Protein AF-0000000077145238 (afdb_homodimer)

Sequence (362 aa):
MMKIYETDRLYLREIDESYAETVLQYYDRNREFLKAWEEYRPDDFFTLDYQKKKLQKDRKEFEEGKIIRLWIFKKGDDTKIIGCISFNLIVRGIYQSCVLSYKLDKAELNKGYTTEALRKAIQVAFGEFQLHRIEAPIMPRNLASIQVVTKIGFQYEGVSRKMLMVNGVWEDHMRWVLLNEMMKIYETDRLYLREIDESYAETVLQYYDRNREFLKAWEEYRPDDFFTLDYQKKKLQKDRKEFEEGKIIRLWIFKKGDDTKIIGCISFNLIVRGIYQSCVLSYKLDKAELNKGYTTEALRKAIQVAFGEFQLHRIEAPIMPRNLASIQVVTKIGFQYEGVSRKMLMVNGVWEDHMRWVLLNE

Organism: Bacillus cereus (strain ATCC 14579 / DSM 31 / CCUG 7414 / JCM 2152 / NBRC 15305 / NCIMB 9373 / NCTC 2599 / NRRL B-3711) (NCBI:txid226900)

Structure (mmCIF, N/CA/C/O backbone):
data_AF-0000000077145238-model_v1
#
loop_
_entity.id
_entity.type
_entity.pdbx_description
1 polymer 'Ribosomal-protein-alanine acetyltransferase'
#
loop_
_atom_site.group_PDB
_atom_site.id
_atom_site.type_symbol
_atom_site.label_atom_id
_atom_site.label_alt_id
_atom_site.label_comp_id
_atom_site.label_asym_id
_atom_site.label_entity_id
_atom_site.label_seq_id
_atom_site.pdbx_PDB_ins_code
_atom_site.Cartn_x
_atom_site.Cartn_y
_atom_site.Cartn_z
_atom_site.occupancy
_atom_site.B_iso_or_equiv
_atom_site.auth_seq_id
_atom_site.auth_comp_id
_atom_site.auth_asym_id
_atom_site.auth_atom_id
_atom_site.pdbx_PDB_model_num
ATOM 1 N N . MET A 1 1 ? 12.984 7.336 22.062 1 69.69 1 MET A N 1
ATOM 2 C CA . MET A 1 1 ? 12.844 8.789 22.172 1 69.69 1 MET A CA 1
ATOM 3 C C . MET A 1 1 ? 12.172 9.352 20.922 1 69.69 1 MET A C 1
ATOM 5 O O . MET A 1 1 ? 12.32 8.805 19.828 1 69.69 1 MET A O 1
ATOM 9 N N . MET A 1 2 ? 11.234 10.43 21.109 1 85.44 2 MET A N 1
ATOM 10 C CA . MET A 1 2 ? 10.508 11.047 20 1 85.44 2 MET A CA 1
ATOM 11 C C . MET A 1 2 ? 11.453 11.875 19.125 1 85.44 2 MET A C 1
ATOM 13 O O . MET A 1 2 ? 12.312 12.586 19.641 1 85.44 2 MET A O 1
ATOM 17 N N . LYS A 1 3 ? 11.406 11.742 17.891 1 91.88 3 LYS A N 1
ATOM 18 C CA . LYS A 1 3 ? 12.297 12.398 16.938 1 91.88 3 LYS A CA 1
ATOM 19 C C . LYS A 1 3 ? 11.859 13.844 16.703 1 91.88 3 LYS A C 1
ATOM 21 O O . LYS A 1 3 ? 10.664 14.141 16.641 1 91.88 3 LYS A O 1
ATOM 26 N N . ILE A 1 4 ? 12.852 14.75 16.641 1 95.88 4 ILE A N 1
ATOM 27 C CA . ILE A 1 4 ? 12.633 16.156 16.281 1 95.88 4 ILE A CA 1
ATOM 28 C C . ILE A 1 4 ? 13.602 16.562 15.18 1 95.88 4 ILE A C 1
ATOM 30 O O . ILE A 1 4 ? 14.812 16.328 15.289 1 95.88 4 ILE A O 1
ATOM 34 N N . TYR A 1 5 ? 13.055 17.078 14.172 1 97.88 5 TYR A N 1
ATOM 35 C CA . TYR A 1 5 ? 13.852 17.609 13.07 1 97.88 5 TYR A CA 1
ATOM 36 C C . TYR A 1 5 ? 13.68 19.125 12.961 1 97.88 5 TYR A C 1
ATOM 38 O O . TYR A 1 5 ? 12.617 19.656 13.305 1 97.88 5 TYR A O 1
ATOM 46 N N . GLU A 1 6 ? 14.75 19.734 12.453 1 97.44 6 GLU A N 1
ATOM 47 C CA . GLU A 1 6 ? 14.734 21.203 12.43 1 97.44 6 GLU A CA 1
ATOM 48 C C . GLU A 1 6 ? 14.992 21.719 11.016 1 97.44 6 GLU A C 1
ATOM 50 O O . GLU A 1 6 ? 15.828 21.188 10.289 1 97.44 6 GLU A O 1
ATOM 55 N N . THR A 1 7 ? 14.234 22.734 10.68 1 98.19 7 THR A N 1
ATOM 56 C CA . THR A 1 7 ? 14.5 23.516 9.484 1 98.19 7 THR A CA 1
ATOM 57 C C . THR A 1 7 ? 14.773 24.984 9.859 1 98.19 7 THR A C 1
ATOM 59 O O . THR A 1 7 ? 15.094 25.281 11.008 1 98.19 7 THR A O 1
ATOM 62 N N . ASP A 1 8 ? 14.789 25.891 8.828 1 98.19 8 ASP A N 1
ATOM 63 C CA . ASP A 1 8 ? 15.086 27.297 9.102 1 98.19 8 ASP A CA 1
ATOM 64 C C . ASP A 1 8 ? 14.039 27.906 10.023 1 98.19 8 ASP A C 1
ATOM 66 O O . ASP A 1 8 ? 14.391 28.609 10.977 1 98.19 8 ASP A O 1
ATOM 70 N N . ARG A 1 9 ? 12.711 27.641 9.797 1 98.38 9 ARG A N 1
ATOM 71 C CA . ARG A 1 9 ? 11.656 28.328 10.523 1 98.38 9 ARG A CA 1
ATOM 72 C C . ARG A 1 9 ? 10.82 27.344 11.344 1 98.38 9 ARG A C 1
ATOM 74 O O . ARG A 1 9 ? 10.008 27.75 12.18 1 98.38 9 ARG A O 1
ATOM 81 N N . LEU A 1 10 ? 11.102 25.953 11.133 1 98.69 10 LEU A N 1
ATOM 82 C CA . LEU A 1 10 ? 10.125 25 11.641 1 98.69 10 LEU A CA 1
ATOM 83 C C . LEU A 1 10 ? 10.805 23.906 12.469 1 98.69 10 LEU A C 1
ATOM 85 O O . LEU A 1 10 ? 12 23.641 12.289 1 98.69 10 LEU A O 1
ATOM 89 N N . TYR A 1 11 ? 10.023 23.344 13.352 1 98.38 11 TYR A N 1
ATOM 90 C CA . TYR A 1 11 ? 10.297 22.031 13.945 1 98.38 11 TYR A CA 1
ATOM 91 C C . TYR A 1 11 ? 9.32 20.984 13.43 1 98.38 11 TYR A C 1
ATOM 93 O O . TYR A 1 11 ? 8.117 21.25 13.328 1 98.38 11 TYR A O 1
ATOM 101 N N . LEU A 1 12 ? 9.805 19.844 13.016 1 98.5 12 LEU A N 1
ATOM 102 C CA . LEU A 1 12 ? 9.016 18.672 12.703 1 98.5 12 LEU A CA 1
ATOM 103 C C . LEU A 1 12 ? 9.164 17.609 13.789 1 98.5 12 LEU A C 1
ATOM 105 O O . LEU A 1 12 ? 10.266 17.094 14.008 1 98.5 12 LEU A O 1
ATOM 109 N N . ARG A 1 13 ? 8.016 17.219 14.406 1 97.25 13 ARG A N 1
ATOM 110 C CA . ARG A 1 13 ? 8.133 16.406 15.617 1 97.25 13 ARG A CA 1
ATOM 111 C C . ARG A 1 13 ? 7.254 15.172 15.539 1 97.25 13 ARG A C 1
ATOM 113 O O . ARG A 1 13 ? 6.102 15.25 15.109 1 97.25 13 ARG A O 1
ATOM 120 N N . GLU A 1 14 ? 7.918 14.133 15.953 1 96.56 14 GLU A N 1
ATOM 121 C CA . GLU A 1 14 ? 7.059 13.078 16.484 1 96.56 14 GLU A CA 1
ATOM 122 C C . GLU A 1 14 ? 6.477 13.469 17.844 1 96.56 14 GLU A C 1
ATOM 124 O O . GLU A 1 14 ? 7.168 14.062 18.672 1 96.56 14 GLU A O 1
ATOM 129 N N . ILE A 1 15 ? 5.258 13.156 18.031 1 96.44 15 ILE A N 1
ATOM 130 C CA . ILE A 1 15 ? 4.652 13.516 19.297 1 96.44 15 ILE A CA 1
ATOM 131 C C . ILE A 1 15 ? 3.934 12.305 19.891 1 96.44 15 ILE A C 1
ATOM 133 O O . ILE A 1 15 ? 3.717 11.305 19.203 1 96.44 15 ILE A O 1
ATOM 137 N N . ASP A 1 16 ? 3.654 12.414 21.172 1 96.06 16 ASP A N 1
ATOM 138 C CA . ASP A 1 16 ? 2.947 11.336 21.859 1 96.06 16 ASP A CA 1
ATOM 139 C C . ASP A 1 16 ? 1.575 11.805 22.344 1 96.06 16 ASP A C 1
ATOM 141 O O . ASP A 1 16 ? 1.105 12.875 21.953 1 96.06 16 ASP A O 1
ATOM 145 N N . GLU A 1 17 ? 0.952 10.953 23.109 1 96.94 17 GLU A N 1
ATOM 146 C CA . GLU A 1 17 ? -0.437 11.18 23.5 1 96.94 17 GLU A CA 1
ATOM 147 C C . GLU A 1 17 ? -0.569 12.43 24.375 1 96.94 17 GLU A C 1
ATOM 149 O O . GLU A 1 17 ? -1.67 12.953 24.547 1 96.94 17 GLU A O 1
ATOM 154 N N . SER A 1 18 ? 0.485 12.953 24.984 1 96.44 18 SER A N 1
ATOM 155 C CA . SER A 1 18 ? 0.429 14.18 25.781 1 96.44 18 SER A CA 1
ATOM 156 C C . SER A 1 18 ? 0.085 15.383 24.922 1 96.44 18 SER A C 1
ATOM 158 O O . SER A 1 18 ? -0.321 16.422 25.422 1 96.44 18 SER A O 1
ATOM 160 N N . TYR A 1 19 ? 0.163 15.281 23.625 1 97.25 19 TYR A N 1
ATOM 161 C CA . TYR A 1 19 ? -0.144 16.359 22.703 1 97.25 19 TYR A CA 1
ATOM 162 C C . TYR A 1 19 ? -1.568 16.25 22.172 1 97.25 19 TYR A C 1
ATOM 164 O O . TYR A 1 19 ? -1.968 16.984 21.266 1 97.25 19 TYR A O 1
ATOM 172 N N . ALA A 1 20 ? -2.342 15.344 22.688 1 98.06 20 ALA A N 1
ATOM 173 C CA . ALA A 1 20 ? -3.668 15.055 22.156 1 98.06 20 ALA A CA 1
ATOM 174 C C . ALA A 1 20 ? -4.523 16.312 22.078 1 98.06 20 ALA A C 1
ATOM 176 O O . ALA A 1 20 ? -5.234 16.531 21.094 1 98.06 20 ALA A O 1
ATOM 177 N N . GLU A 1 21 ? -4.438 17.109 23.078 1 98 21 GLU A N 1
ATOM 178 C CA . GLU A 1 21 ? -5.219 18.328 23.078 1 98 21 GLU A CA 1
ATOM 179 C C . GLU A 1 21 ? -4.762 19.281 21.969 1 98 21 GLU A C 1
ATOM 181 O O . GLU A 1 21 ? -5.59 19.906 21.312 1 98 21 GLU A O 1
ATOM 186 N N . THR A 1 22 ? -3.502 19.422 21.828 1 98.12 22 THR A N 1
ATOM 187 C CA . THR A 1 22 ? -2.943 20.297 20.797 1 98.12 22 THR A CA 1
ATOM 188 C C . THR A 1 22 ? -3.357 19.812 19.406 1 98.12 22 THR A C 1
ATOM 190 O O . THR A 1 22 ? -3.703 20.625 18.547 1 98.12 22 THR A O 1
ATOM 193 N N . VAL A 1 23 ? -3.348 18.516 19.188 1 98.31 23 VAL A N 1
ATOM 194 C CA . VAL A 1 23 ? -3.768 17.922 17.922 1 98.31 23 VAL A CA 1
ATOM 195 C C . VAL A 1 23 ? -5.254 18.188 17.703 1 98.31 23 VAL A C 1
ATOM 197 O O . VAL A 1 23 ? -5.664 18.578 16.609 1 98.31 23 VAL A O 1
ATOM 200 N N . LEU A 1 24 ? -6.004 17.984 18.75 1 98.06 24 LEU A N 1
ATOM 201 C CA . LEU A 1 24 ? -7.438 18.219 18.672 1 98.06 24 LEU A CA 1
ATOM 202 C C . LEU A 1 24 ? -7.723 19.672 18.266 1 98.06 24 LEU A C 1
ATOM 204 O O . LEU A 1 24 ? -8.578 19.922 17.422 1 98.06 24 LEU A O 1
ATOM 208 N N . GLN A 1 25 ? -7.047 20.562 18.859 1 98 25 GLN A N 1
ATOM 209 C CA . GLN A 1 25 ? -7.215 21.984 18.547 1 98 25 GLN A CA 1
ATOM 210 C C . GLN A 1 25 ? -6.906 22.266 17.078 1 98 25 GLN A C 1
ATOM 212 O O . GLN A 1 25 ? -7.609 23.047 16.438 1 98 25 GLN A O 1
ATOM 217 N N . TYR A 1 26 ? -5.895 21.672 16.609 1 98.25 26 TYR A N 1
ATOM 218 C CA . TYR A 1 26 ? -5.531 21.828 15.211 1 98.25 26 TYR A CA 1
ATOM 219 C C . TYR A 1 26 ? -6.672 21.391 14.297 1 98.25 26 TYR A C 1
ATOM 221 O O . TYR A 1 26 ? -7.055 22.109 13.383 1 98.25 26 TYR A O 1
ATOM 229 N N . TYR A 1 27 ? -7.18 20.188 14.57 1 97.38 27 TYR A N 1
ATOM 230 C CA . TYR A 1 27 ? -8.234 19.641 13.719 1 97.38 27 TYR A CA 1
ATOM 231 C C . TYR A 1 27 ? -9.523 20.453 13.867 1 97.38 27 TYR A C 1
ATOM 233 O O . TYR A 1 27 ? -10.234 20.672 12.891 1 97.38 27 TYR A O 1
ATOM 241 N N . ASP A 1 28 ? -9.766 20.875 15.055 1 96.19 28 ASP A N 1
ATOM 242 C CA . ASP A 1 28 ? -10.984 21.641 15.305 1 96.19 28 ASP A CA 1
ATOM 243 C C . ASP A 1 28 ? -10.969 22.953 14.516 1 96.19 28 ASP A C 1
ATOM 245 O O . ASP A 1 28 ? -11.945 23.281 13.836 1 96.19 28 ASP A O 1
ATOM 249 N N . ARG A 1 29 ? -9.945 23.672 14.578 1 95.94 29 ARG A N 1
ATOM 250 C CA . ARG A 1 29 ? -9.898 24.984 13.938 1 95.94 29 ARG A CA 1
ATOM 251 C C . ARG A 1 29 ? -9.828 24.844 12.422 1 95.94 29 ARG A C 1
ATOM 253 O O . ARG A 1 29 ? -10.133 25.797 11.695 1 95.94 29 ARG A O 1
ATOM 260 N N . ASN A 1 30 ? -9.422 23.656 11.922 1 96.75 30 ASN A N 1
ATOM 261 C CA . ASN A 1 30 ? -9.289 23.453 10.484 1 96.75 30 ASN A CA 1
ATOM 262 C C . ASN A 1 30 ? -10.359 22.484 9.961 1 96.75 30 ASN A C 1
ATOM 264 O O . ASN A 1 30 ? -10.266 22.016 8.828 1 96.75 30 ASN A O 1
ATOM 268 N N . ARG A 1 31 ? -11.281 22.141 10.734 1 93.94 31 ARG A N 1
ATOM 269 C CA . ARG A 1 31 ? -12.273 21.109 10.469 1 93.94 31 ARG A CA 1
ATOM 270 C C . ARG A 1 31 ? -12.922 21.297 9.094 1 93.94 31 ARG A C 1
ATOM 272 O O . ARG A 1 31 ? -12.891 20.406 8.258 1 93.94 31 ARG A O 1
ATOM 279 N N . GLU A 1 32 ? -13.453 22.484 8.789 1 92.69 32 GLU A N 1
ATOM 280 C CA . GLU A 1 32 ? -14.125 22.766 7.523 1 92.69 32 GLU A CA 1
ATOM 281 C C . GLU A 1 32 ? -13.125 22.828 6.371 1 92.69 32 GLU A C 1
ATOM 283 O O . GLU A 1 32 ? -13.398 22.312 5.281 1 92.69 32 GLU A O 1
ATOM 288 N N . PHE A 1 33 ? -12.07 23.375 6.648 1 93.31 33 PHE A N 1
ATOM 289 C CA . PHE A 1 33 ? -11.047 23.562 5.629 1 93.31 33 PHE A CA 1
ATOM 290 C C . PHE A 1 33 ? -10.531 22.219 5.125 1 93.31 33 PHE A C 1
ATOM 292 O O . PHE A 1 33 ? -10.398 22.016 3.916 1 93.31 33 PHE A O 1
ATOM 299 N N . LEU A 1 34 ? -10.258 21.23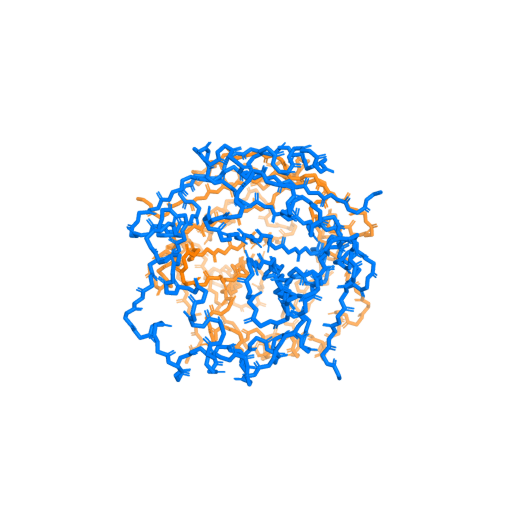4 6.02 1 93.06 34 LEU A N 1
ATOM 300 C CA . LEU A 1 34 ? -9.656 19.938 5.676 1 93.06 34 LEU A CA 1
ATOM 301 C C . LEU A 1 34 ? -10.703 19 5.098 1 93.06 34 LEU A C 1
ATOM 303 O O . LEU A 1 34 ? -10.352 18.016 4.434 1 93.06 34 LEU A O 1
ATOM 307 N N . LYS A 1 35 ? -11.93 19.297 5.301 1 88.25 35 LYS A N 1
ATOM 308 C CA . LYS A 1 35 ? -13.031 18.453 4.875 1 88.25 35 LYS A CA 1
ATOM 309 C C . LYS A 1 35 ? -13.023 18.25 3.361 1 88.25 35 LYS A C 1
ATOM 311 O O . LYS A 1 35 ? -13.406 17.188 2.869 1 88.25 35 LYS A O 1
ATOM 316 N N . ALA A 1 36 ? -12.57 19.156 2.611 1 85.94 36 ALA A N 1
ATOM 317 C CA . ALA A 1 36 ? -12.602 19.141 1.152 1 85.94 36 ALA A CA 1
ATOM 318 C C . ALA A 1 36 ? -11.594 18.141 0.595 1 85.94 36 ALA A C 1
ATOM 320 O O . ALA A 1 36 ? -11.711 17.703 -0.556 1 85.94 36 ALA A O 1
ATOM 321 N N . TRP A 1 37 ? -10.672 17.688 1.401 1 86.25 37 TRP A N 1
ATOM 322 C CA . TRP A 1 37 ? -9.531 16.969 0.844 1 86.25 37 TRP A CA 1
ATOM 323 C C . TRP A 1 37 ? -9.344 15.625 1.529 1 86.25 37 TRP A C 1
ATOM 325 O O . TRP A 1 37 ? -8.617 14.758 1.026 1 86.25 37 TRP A O 1
ATOM 335 N N . GLU A 1 38 ? -9.984 15.477 2.621 1 85.94 38 GLU A N 1
ATOM 336 C CA . GLU A 1 38 ? -9.688 14.312 3.453 1 85.94 38 GLU A CA 1
ATOM 337 C C . GLU A 1 38 ? -10.898 13.398 3.574 1 85.94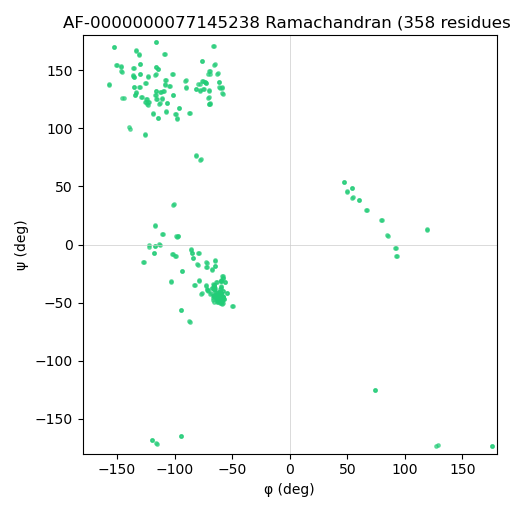 38 GLU A C 1
ATOM 339 O O . GLU A 1 38 ? -11.969 13.703 3.047 1 85.94 38 GLU A O 1
ATOM 344 N N . GLU A 1 39 ? -10.617 12.273 4.219 1 84.31 39 GLU A N 1
ATOM 345 C CA . GLU A 1 39 ? -11.688 11.32 4.512 1 84.31 39 GLU A CA 1
ATOM 346 C C . GLU A 1 39 ? -12.711 11.914 5.48 1 84.31 39 GLU A C 1
ATOM 348 O O . GLU A 1 39 ? -12.383 12.805 6.266 1 84.31 39 GLU A O 1
ATOM 353 N N . TYR A 1 40 ? -13.844 11.375 5.375 1 83.25 40 TYR A N 1
ATOM 354 C CA . TYR A 1 40 ? -14.875 11.758 6.336 1 83.25 40 TYR A CA 1
ATOM 355 C C . TYR A 1 40 ? -14.422 11.469 7.762 1 83.25 40 TYR A C 1
ATOM 357 O O . TYR A 1 40 ? -13.898 10.383 8.047 1 83.25 40 TYR A O 1
ATOM 365 N N . ARG A 1 41 ? -14.57 12.484 8.586 1 87.44 41 ARG A N 1
ATOM 366 C CA . ARG A 1 41 ? -14.242 12.328 10 1 87.44 41 ARG A CA 1
ATOM 367 C C . ARG A 1 41 ? -15.508 12.289 10.852 1 87.44 41 ARG A C 1
ATOM 369 O O . ARG A 1 41 ? -16.219 13.289 10.961 1 87.44 41 ARG A O 1
ATOM 376 N N . PRO A 1 42 ? -15.68 11.18 11.414 1 88.81 42 PRO A N 1
ATOM 377 C CA . PRO A 1 42 ? -16.828 11.125 12.312 1 88.81 42 PRO A CA 1
ATOM 378 C C . PRO A 1 42 ? -16.672 12.008 13.539 1 88.81 42 PRO A C 1
ATOM 380 O O . PRO A 1 42 ? -15.57 12.5 13.812 1 88.81 42 PRO A O 1
ATOM 383 N N . ASP A 1 43 ? -17.719 12.18 14.328 1 89.94 43 ASP A N 1
ATOM 384 C CA . ASP A 1 43 ? -17.719 13.078 15.477 1 89.94 43 ASP A CA 1
ATOM 385 C C . ASP A 1 43 ? -16.719 12.625 16.531 1 89.94 43 ASP A C 1
ATOM 387 O O . ASP A 1 43 ? -16.109 13.445 17.203 1 89.94 43 ASP A O 1
ATOM 391 N N . ASP A 1 44 ? -16.578 11.406 16.578 1 93.44 44 ASP A N 1
ATOM 392 C CA . ASP A 1 44 ? -15.672 10.883 17.594 1 93.44 44 ASP A CA 1
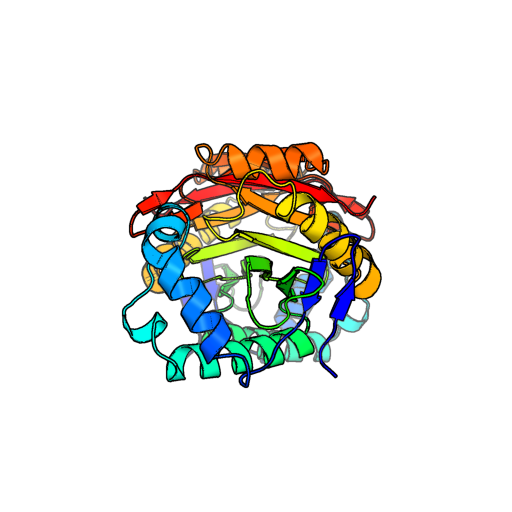ATOM 393 C C . ASP A 1 44 ? -14.227 11.273 17.297 1 93.44 44 ASP A C 1
ATOM 395 O O . ASP A 1 44 ? -13.375 11.258 18.203 1 93.44 44 ASP A O 1
ATOM 399 N N . PHE A 1 45 ? -13.953 11.586 16.109 1 94.38 45 PHE A N 1
ATOM 400 C CA . PHE A 1 45 ? -12.625 12.039 15.719 1 94.38 45 PHE A CA 1
ATOM 401 C C . PHE A 1 45 ? -12.234 13.289 16.5 1 94.38 45 PHE A C 1
ATOM 403 O O . PHE A 1 45 ? -11.062 13.477 16.828 1 94.38 45 PHE A O 1
ATOM 410 N N . PHE A 1 46 ? -13.273 14.023 16.891 1 96.25 46 PHE A N 1
ATOM 411 C CA . PHE A 1 46 ? -13.023 15.328 17.5 1 96.25 46 PHE A CA 1
ATOM 412 C C . PHE A 1 46 ? -13.141 15.25 19.016 1 96.25 46 PHE A C 1
ATOM 414 O O . PHE A 1 46 ? -13.656 16.172 19.641 1 96.25 46 PHE A O 1
ATOM 421 N N . THR A 1 47 ? -12.742 14.156 19.516 1 97.5 47 THR A N 1
ATOM 422 C CA . THR A 1 47 ? -12.664 13.984 20.969 1 97.5 47 THR A CA 1
ATOM 423 C C . THR A 1 47 ? -11.227 13.758 21.406 1 97.5 47 THR A C 1
ATOM 425 O O . THR A 1 47 ? -10.406 13.266 20.641 1 97.5 47 THR A O 1
ATOM 428 N N . LEU A 1 48 ? -11 14.141 22.609 1 97.5 48 LEU A N 1
ATOM 429 C CA . LEU A 1 48 ? -9.672 13.961 23.188 1 97.5 48 LEU A CA 1
ATOM 430 C C . LEU A 1 48 ? -9.305 12.484 23.234 1 97.5 48 LEU A C 1
ATOM 432 O O . LEU A 1 48 ? -8.172 12.109 22.938 1 97.5 48 LEU A O 1
ATOM 436 N N . ASP A 1 49 ? -10.172 11.695 23.609 1 97.56 49 ASP A N 1
ATOM 437 C CA . ASP A 1 49 ? -9.938 10.258 23.75 1 97.56 49 ASP A CA 1
ATOM 438 C C . ASP A 1 49 ? -9.539 9.641 22.406 1 97.56 49 ASP A C 1
ATOM 440 O O . ASP A 1 49 ? -8.594 8.852 22.344 1 97.56 49 ASP A O 1
ATOM 444 N N . TYR A 1 50 ? -10.188 10.031 21.391 1 97.56 50 TYR A N 1
ATOM 445 C CA . TYR A 1 50 ? -9.859 9.523 20.062 1 97.56 50 TYR A CA 1
ATOM 446 C C . TYR A 1 50 ? -8.445 9.914 19.656 1 97.56 50 TYR A C 1
ATOM 448 O O . TYR A 1 50 ? -7.664 9.07 19.203 1 97.56 50 TYR A O 1
ATOM 456 N N . GLN A 1 51 ? -8.148 11.141 19.844 1 98 51 GLN A N 1
ATOM 457 C CA . GLN A 1 51 ? -6.836 11.625 19.422 1 98 51 GLN A CA 1
ATOM 458 C C . GLN A 1 51 ? -5.727 10.969 20.25 1 98 51 GLN A C 1
ATOM 460 O O . GLN A 1 51 ? -4.648 10.688 19.719 1 98 51 GLN A O 1
ATOM 465 N N . LYS A 1 52 ? -5.973 10.75 21.516 1 98.12 52 LYS A N 1
ATOM 466 C CA . LYS A 1 52 ? -5.008 10.039 22.359 1 98.12 52 LYS A CA 1
ATOM 467 C C . LYS A 1 52 ? -4.727 8.641 21.812 1 98.12 52 LYS A C 1
ATOM 469 O O . LYS A 1 52 ? -3.57 8.25 21.656 1 98.12 52 LYS A O 1
ATOM 474 N N . LYS A 1 53 ? -5.762 7.977 21.531 1 97.75 53 LYS A N 1
ATOM 475 C CA . LYS A 1 53 ? -5.633 6.621 21 1 97.75 53 LYS A CA 1
ATOM 476 C C . LYS A 1 53 ? -4.914 6.629 19.656 1 97.75 53 LYS A C 1
ATOM 478 O O . LYS A 1 53 ? -4.082 5.758 19.391 1 97.75 53 LYS A O 1
ATOM 483 N N . LYS A 1 54 ? -5.27 7.566 18.859 1 97.19 54 LYS A N 1
ATOM 484 C CA . LYS A 1 54 ? -4.645 7.688 17.547 1 97.19 54 LYS A CA 1
ATOM 485 C C . LYS A 1 54 ? -3.143 7.934 17.672 1 97.19 54 LYS A C 1
ATOM 487 O O . LYS A 1 54 ? -2.344 7.316 16.969 1 97.19 54 LYS A O 1
ATOM 492 N N . LEU A 1 55 ? -2.773 8.797 18.547 1 97.75 55 LEU A N 1
ATOM 493 C CA . LEU A 1 55 ? -1.363 9.117 18.75 1 97.75 55 LEU A CA 1
ATOM 494 C C . LEU A 1 55 ? -0.604 7.914 19.297 1 97.75 55 LEU A C 1
ATOM 496 O O . LEU A 1 55 ? 0.554 7.691 18.938 1 97.75 55 LEU A O 1
ATOM 500 N N . GLN A 1 56 ? -1.22 7.148 20.109 1 97.5 56 GLN A N 1
ATOM 501 C CA . GLN A 1 56 ? -0.613 5.922 20.609 1 97.5 56 GLN A CA 1
ATOM 502 C C . GLN A 1 56 ? -0.393 4.914 19.484 1 97.5 56 GLN A C 1
ATOM 504 O O . GLN A 1 56 ? 0.669 4.297 19.406 1 97.5 56 GLN A O 1
ATOM 509 N N . LYS A 1 57 ? -1.384 4.82 18.703 1 97.06 57 LYS A N 1
ATOM 510 C CA . LYS A 1 57 ? -1.281 3.924 17.562 1 97.06 57 LYS A CA 1
ATOM 511 C C . LYS A 1 57 ? -0.179 4.375 16.609 1 97.06 57 LYS A C 1
ATOM 513 O O . LYS A 1 57 ? 0.614 3.559 16.141 1 97.06 57 LYS A O 1
ATOM 518 N N . ASP A 1 58 ? -0.178 5.617 16.344 1 95.56 58 ASP A N 1
ATOM 519 C CA . ASP A 1 58 ? 0.828 6.184 15.453 1 95.56 58 ASP A CA 1
ATOM 520 C C . ASP A 1 58 ? 2.238 5.906 15.969 1 95.56 58 ASP A C 1
ATOM 522 O O . ASP A 1 58 ? 3.137 5.578 15.188 1 95.56 58 ASP A O 1
ATOM 526 N N . ARG A 1 59 ? 2.404 6.105 17.188 1 94.88 59 ARG A N 1
ATOM 527 C CA . ARG A 1 59 ? 3.709 5.859 17.797 1 94.88 59 ARG A CA 1
ATOM 528 C C . ARG A 1 59 ? 4.133 4.406 17.609 1 94.88 59 ARG A C 1
ATOM 530 O O . ARG A 1 59 ? 5.281 4.125 17.266 1 94.88 59 ARG A O 1
ATOM 537 N N . LYS A 1 60 ? 3.246 3.51 17.875 1 95.56 60 LYS A N 1
ATOM 538 C CA . LYS A 1 60 ? 3.525 2.088 17.688 1 95.56 60 LYS A CA 1
ATOM 539 C C . LYS A 1 60 ? 3.898 1.782 16.234 1 95.56 60 LYS A C 1
ATOM 541 O O . LYS A 1 60 ? 4.875 1.077 15.977 1 95.56 60 LYS A O 1
ATOM 546 N N . GLU A 1 61 ? 3.121 2.297 15.344 1 95.75 61 GLU A N 1
ATOM 547 C CA . GLU A 1 61 ? 3.363 2.059 13.922 1 95.75 61 GLU A CA 1
ATOM 548 C C . GLU A 1 61 ? 4.676 2.693 13.469 1 95.75 61 GLU A C 1
ATOM 550 O O . GLU A 1 61 ? 5.359 2.162 12.594 1 95.75 61 GLU A O 1
ATOM 555 N N . PHE A 1 62 ? 4.965 3.785 14.039 1 94.31 62 PHE A N 1
ATOM 556 C CA . PHE A 1 62 ? 6.242 4.426 13.758 1 94.31 62 PHE A CA 1
ATOM 557 C C . PHE A 1 62 ? 7.402 3.527 14.18 1 94.31 62 PHE A C 1
ATOM 559 O O . PHE A 1 62 ? 8.344 3.314 13.414 1 94.31 62 PHE A O 1
ATOM 566 N N . GLU A 1 63 ? 7.34 3.014 15.336 1 92.62 63 GLU A N 1
ATOM 567 C CA . GLU A 1 63 ? 8.367 2.121 15.859 1 92.62 63 GLU A CA 1
ATOM 568 C C . GLU A 1 63 ? 8.516 0.879 14.984 1 92.62 63 GLU A C 1
ATOM 570 O O . GLU A 1 63 ? 9.625 0.347 14.828 1 92.62 63 GLU A O 1
ATOM 575 N N . GLU A 1 64 ? 7.434 0.54 14.43 1 94.25 64 GLU A N 1
ATOM 576 C CA . GLU A 1 64 ? 7.434 -0.637 13.562 1 94.25 64 GLU A CA 1
ATOM 577 C C . GLU A 1 64 ? 7.871 -0.28 12.148 1 94.25 64 GLU A C 1
ATOM 579 O O . GLU A 1 64 ? 7.992 -1.158 11.289 1 94.25 64 GLU A O 1
ATOM 584 N N . GLY A 1 65 ? 8.031 0.986 11.859 1 93.81 65 GLY A N 1
ATOM 585 C CA . GLY A 1 65 ? 8.492 1.43 10.555 1 93.81 65 GLY A CA 1
ATOM 586 C C . GLY A 1 65 ? 7.395 1.452 9.508 1 93.81 65 GLY A C 1
ATOM 587 O O . GLY A 1 65 ? 7.672 1.446 8.305 1 93.81 65 GLY A O 1
ATOM 588 N N . LYS A 1 66 ? 6.137 1.501 9.938 1 95.94 66 LYS A N 1
ATOM 589 C CA . LYS A 1 66 ? 4.996 1.41 9.031 1 95.94 66 LYS A CA 1
ATOM 590 C C . LYS A 1 66 ? 4.52 2.795 8.602 1 95.94 66 LYS A C 1
ATOM 592 O O . LYS A 1 66 ? 3.84 2.939 7.586 1 95.94 66 LYS A O 1
ATOM 597 N N . ILE A 1 67 ? 4.844 3.801 9.438 1 97.56 67 ILE A N 1
ATOM 598 C CA . ILE A 1 67 ? 4.453 5.176 9.148 1 97.56 67 ILE A CA 1
ATOM 599 C C . ILE A 1 67 ? 5.527 6.137 9.656 1 97.56 67 ILE A C 1
ATOM 601 O O . ILE A 1 67 ? 6.277 5.809 10.578 1 97.56 67 ILE A O 1
ATOM 605 N N . ILE A 1 68 ? 5.676 7.223 9 1 97.56 68 ILE A N 1
ATOM 606 C CA . ILE A 1 68 ? 6.379 8.398 9.492 1 97.56 68 ILE A CA 1
ATOM 607 C C . ILE A 1 68 ? 5.418 9.586 9.562 1 97.56 68 ILE A C 1
ATOM 609 O O . ILE A 1 68 ? 4.941 10.07 8.531 1 97.56 68 ILE A O 1
ATOM 613 N N . ARG A 1 69 ? 5.137 10.008 10.727 1 98.06 69 ARG A N 1
ATOM 614 C CA . ARG A 1 69 ? 4.27 11.172 10.891 1 98.06 69 ARG A CA 1
ATOM 615 C C . ARG A 1 69 ? 4.969 12.273 11.68 1 98.06 69 ARG A C 1
ATOM 617 O O . ARG A 1 69 ? 5.387 12.055 12.82 1 98.06 69 ARG A O 1
ATOM 624 N N . LEU A 1 70 ? 5.086 13.422 11.125 1 98.12 70 LEU A N 1
ATOM 625 C CA . LEU A 1 70 ? 5.77 14.578 11.711 1 98.12 70 LEU A CA 1
ATOM 626 C C . LEU A 1 70 ? 4.84 15.781 11.789 1 98.12 70 LEU A C 1
ATOM 628 O O . LEU A 1 70 ? 4.336 16.25 10.766 1 98.12 70 LEU A O 1
ATOM 632 N N . TRP A 1 71 ? 4.652 16.25 12.953 1 98.69 71 TRP A N 1
ATOM 633 C CA . TRP A 1 71 ? 3.828 17.422 13.18 1 98.69 71 TRP A CA 1
ATOM 634 C C . TRP A 1 71 ? 4.672 18.703 13.133 1 98.69 71 TRP A C 1
ATOM 636 O O . TRP A 1 71 ? 5.797 18.719 13.641 1 98.69 71 TRP A O 1
ATOM 646 N N . ILE A 1 72 ? 4.129 19.719 12.562 1 98.81 72 ILE A N 1
ATOM 647 C CA . ILE A 1 72 ? 4.895 20.922 12.25 1 98.81 72 ILE A CA 1
ATOM 648 C C . ILE A 1 72 ? 4.621 22 13.289 1 98.81 72 ILE A C 1
ATOM 650 O O . ILE A 1 72 ? 3.463 22.344 13.547 1 98.81 72 ILE A O 1
ATOM 654 N N . PHE A 1 73 ? 5.641 22.531 13.82 1 98.62 73 PHE A N 1
ATOM 655 C CA . PHE A 1 73 ? 5.613 23.672 14.719 1 98.62 73 PHE A CA 1
ATOM 656 C C . PHE A 1 73 ? 6.484 24.797 14.188 1 98.62 73 PHE A C 1
ATOM 658 O O . PHE A 1 73 ? 7.531 24.562 13.586 1 98.62 73 PHE A O 1
ATOM 665 N N . LYS A 1 74 ? 6.027 26.016 14.43 1 98.19 74 LYS A N 1
ATOM 666 C CA . LYS A 1 74 ? 6.914 27.141 14.164 1 98.19 74 LYS A CA 1
ATOM 667 C C . LYS A 1 74 ? 7.973 27.281 15.258 1 98.19 74 LYS A C 1
ATOM 669 O O . LYS A 1 74 ? 7.68 27.078 16.438 1 98.19 74 LYS A O 1
ATOM 674 N N . LYS A 1 75 ? 9.141 27.609 14.781 1 97.19 75 LYS A N 1
ATOM 675 C CA . LYS A 1 75 ? 10.148 27.938 15.781 1 97.19 75 LYS A CA 1
ATOM 676 C C . LYS A 1 75 ? 9.703 29.094 16.656 1 97.19 75 LYS A C 1
ATOM 678 O O . LYS A 1 75 ? 9.164 30.078 16.156 1 97.19 75 LYS A O 1
ATOM 683 N N . GLY A 1 76 ? 9.883 28.953 17.938 1 93.69 76 GLY A N 1
ATOM 684 C CA . GLY A 1 76 ? 9.477 29.984 18.891 1 93.69 76 GLY A CA 1
ATOM 685 C C . GLY A 1 76 ? 8.086 29.766 19.453 1 93.69 76 GLY A C 1
ATOM 686 O O . GLY A 1 76 ? 7.668 30.469 20.375 1 93.69 76 GLY A O 1
ATOM 687 N N . ASP A 1 77 ? 7.289 28.766 18.859 1 93.81 77 ASP A N 1
ATOM 688 C CA . ASP A 1 77 ? 5.969 28.406 19.375 1 93.81 77 ASP A CA 1
ATOM 689 C C . ASP A 1 77 ? 5.762 26.906 19.328 1 93.81 77 ASP A C 1
ATOM 691 O O . ASP A 1 77 ? 5.316 26.359 18.328 1 93.81 77 ASP A O 1
ATOM 695 N N . ASP A 1 78 ? 5.922 26.297 20.438 1 88.44 78 ASP A N 1
ATOM 696 C CA . ASP A 1 78 ? 5.809 24.844 20.5 1 88.44 78 ASP A CA 1
ATOM 697 C C . ASP A 1 78 ? 4.422 24.422 20.969 1 88.44 78 ASP A C 1
ATOM 699 O O . ASP A 1 78 ? 4.16 23.234 21.156 1 88.44 78 ASP A O 1
ATOM 703 N N . THR A 1 79 ? 3.594 25.359 21.078 1 91.81 79 THR A N 1
ATOM 704 C CA . THR A 1 79 ? 2.289 25.031 21.641 1 91.81 79 THR A CA 1
ATOM 705 C C . THR A 1 79 ? 1.236 24.922 20.547 1 91.81 79 THR A C 1
ATOM 707 O O . THR A 1 79 ? 0.107 24.5 20.812 1 91.81 79 THR A O 1
ATOM 710 N N . LYS A 1 80 ? 1.653 25.297 19.406 1 97.31 80 LYS A N 1
ATOM 711 C CA . LYS A 1 80 ? 0.673 25.312 18.312 1 97.31 80 LYS A CA 1
ATOM 712 C C . LYS A 1 80 ? 1.15 24.484 17.125 1 97.31 80 LYS A C 1
ATOM 714 O O . LYS A 1 80 ? 2.219 24.75 16.578 1 97.31 80 LYS A O 1
ATOM 719 N N . ILE A 1 81 ? 0.367 23.547 16.781 1 98.56 81 ILE A N 1
ATOM 720 C CA . ILE A 1 81 ? 0.607 22.766 15.562 1 98.56 81 ILE A CA 1
ATOM 721 C C . ILE A 1 81 ? 0.083 23.531 14.352 1 98.56 81 ILE A C 1
ATOM 723 O O . ILE A 1 81 ? -1.044 24.031 14.367 1 98.56 81 ILE A O 1
ATOM 727 N N . ILE A 1 82 ? 0.893 23.594 13.289 1 98.56 82 ILE A N 1
ATOM 728 C CA . ILE A 1 82 ? 0.405 24.328 12.133 1 98.56 82 ILE A CA 1
ATOM 729 C C . ILE A 1 82 ? 0.264 23.391 10.938 1 98.56 82 ILE A C 1
ATOM 731 O O . ILE A 1 82 ? -0.17 23.797 9.859 1 98.56 82 ILE A O 1
ATOM 735 N N . GLY A 1 83 ? 0.607 22.109 11.07 1 98.5 83 GLY A N 1
ATOM 736 C CA . GLY A 1 83 ? 0.48 21.156 9.977 1 98.5 83 GLY A CA 1
ATOM 737 C C . GLY A 1 83 ? 1.023 19.781 10.312 1 98.5 83 GLY A C 1
ATOM 738 O O . GLY A 1 83 ? 1.371 19.516 11.469 1 98.5 83 GLY A O 1
ATOM 739 N N . CYS A 1 84 ? 1.04 18.953 9.312 1 98.5 84 CYS A N 1
ATOM 740 C CA . CYS A 1 84 ? 1.496 17.578 9.484 1 98.5 84 CYS A CA 1
ATOM 741 C C . CYS A 1 84 ? 1.951 16.984 8.164 1 98.5 84 CYS A C 1
ATOM 743 O O . CYS A 1 84 ? 1.335 17.219 7.121 1 98.5 84 CYS A O 1
ATOM 745 N N . ILE A 1 85 ? 3 16.297 8.195 1 98.56 85 ILE A N 1
ATOM 746 C CA . ILE A 1 85 ? 3.475 15.484 7.078 1 98.56 85 ILE A CA 1
ATOM 747 C C . ILE A 1 85 ? 3.477 14.008 7.477 1 98.56 85 ILE A C 1
ATOM 749 O O . ILE A 1 85 ? 3.992 13.648 8.539 1 98.56 85 ILE A O 1
ATOM 753 N N . SER A 1 86 ? 2.936 13.227 6.621 1 98.31 86 SER A N 1
ATOM 754 C CA . SER A 1 86 ? 2.867 11.805 6.934 1 98.31 86 SER A CA 1
ATOM 755 C C . SER A 1 86 ? 3.289 10.953 5.738 1 98.31 86 SER A C 1
ATOM 757 O O . SER A 1 86 ? 2.84 11.188 4.613 1 98.31 86 SER A O 1
ATOM 759 N N . PHE A 1 87 ? 4.195 10.055 5.945 1 98.69 87 PHE A N 1
ATOM 760 C CA . PHE A 1 87 ? 4.477 8.945 5.035 1 98.69 87 PHE A CA 1
ATOM 761 C C . PHE A 1 87 ? 3.779 7.672 5.496 1 98.69 87 PHE A C 1
ATOM 763 O O . PHE A 1 87 ? 4.195 7.055 6.48 1 98.69 87 PHE A O 1
ATOM 770 N N . ASN A 1 88 ? 2.768 7.316 4.742 1 97.75 88 ASN A N 1
ATOM 771 C CA . ASN A 1 88 ? 1.884 6.215 5.109 1 97.75 88 ASN A CA 1
ATOM 772 C C . ASN A 1 88 ? 2.096 5 4.207 1 97.75 88 ASN A C 1
ATOM 774 O O . ASN A 1 88 ? 2.781 5.094 3.188 1 97.75 88 ASN A O 1
ATOM 778 N N . LEU A 1 89 ? 1.566 3.854 4.715 1 97.38 89 LEU A N 1
ATOM 779 C CA . LEU A 1 89 ? 1.583 2.635 3.912 1 97.38 89 LEU A CA 1
ATOM 780 C C . LEU A 1 89 ? 2.996 2.32 3.432 1 97.38 89 LEU A C 1
ATOM 782 O O . LEU A 1 89 ? 3.217 2.1 2.238 1 97.38 89 LEU A O 1
ATOM 786 N N . ILE A 1 90 ? 3.916 2.357 4.359 1 98.31 90 ILE A N 1
ATOM 787 C CA . ILE A 1 90 ? 5.289 2.008 4.02 1 98.31 90 ILE A CA 1
ATOM 788 C C . ILE A 1 90 ? 5.383 0.514 3.715 1 98.31 90 ILE A C 1
ATOM 790 O O . ILE A 1 90 ? 5.004 -0.319 4.543 1 98.31 90 ILE A O 1
ATOM 794 N N . VAL A 1 91 ? 5.805 0.198 2.576 1 97.5 91 VAL A N 1
ATOM 795 C CA . VAL A 1 91 ? 5.996 -1.18 2.133 1 97.5 91 VAL A CA 1
ATOM 796 C C . VAL A 1 91 ? 7.477 -1.444 1.883 1 97.5 91 VAL A C 1
ATOM 798 O O . VAL A 1 91 ? 8.133 -0.698 1.152 1 97.5 91 VAL A O 1
ATOM 801 N N . ARG A 1 92 ? 7.977 -2.482 2.549 1 96.94 92 ARG A N 1
ATOM 802 C CA . ARG A 1 92 ? 9.383 -2.855 2.4 1 96.94 92 ARG A CA 1
ATOM 803 C C . ARG A 1 92 ? 9.555 -3.934 1.335 1 96.94 92 ARG A C 1
ATOM 805 O O . ARG A 1 92 ? 8.68 -4.113 0.481 1 96.94 92 ARG A O 1
ATOM 812 N N . GLY A 1 93 ? 10.727 -4.578 1.323 1 94.44 93 GLY A N 1
ATOM 813 C CA . GLY A 1 93 ? 10.992 -5.586 0.31 1 94.44 93 GLY A CA 1
ATOM 814 C C . GLY A 1 93 ? 11.266 -4.996 -1.061 1 94.44 93 GLY A C 1
ATOM 815 O O . GLY A 1 93 ? 12.125 -4.121 -1.205 1 94.44 93 GLY A O 1
ATOM 816 N N . ILE A 1 94 ? 10.469 -5.473 -2.041 1 95.06 94 ILE A N 1
ATOM 817 C CA . ILE A 1 94 ? 10.805 -5.105 -3.412 1 95.06 94 ILE A CA 1
ATOM 818 C C . ILE A 1 94 ? 10.172 -3.756 -3.752 1 95.06 94 ILE A C 1
ATOM 820 O O . ILE A 1 94 ? 10.406 -3.211 -4.832 1 95.06 94 ILE A O 1
ATOM 824 N N . TYR A 1 95 ? 9.398 -3.18 -2.875 1 96.69 95 TYR A N 1
ATOM 825 C CA . TYR A 1 95 ? 8.742 -1.907 -3.15 1 96.69 95 TYR A CA 1
ATOM 826 C C . TYR A 1 95 ? 9.57 -0.741 -2.623 1 96.69 95 TYR A C 1
ATOM 828 O O . TYR A 1 95 ? 9.938 0.163 -3.381 1 96.69 95 TYR A O 1
ATOM 836 N N . GLN A 1 96 ? 9.906 -0.783 -1.169 1 97.88 96 GLN A N 1
ATOM 837 C CA . GLN A 1 96 ? 10.562 0.314 -0.461 1 97.88 96 GLN A CA 1
ATOM 838 C C . GLN A 1 96 ? 9.898 1.649 -0.787 1 97.88 96 GLN A C 1
ATOM 840 O O . GLN A 1 96 ? 10.57 2.604 -1.18 1 97.88 96 GLN A O 1
ATOM 845 N N . SER A 1 97 ? 8.586 1.664 -0.586 1 98.44 97 SER A N 1
ATOM 846 C CA . SER A 1 97 ? 7.797 2.818 -1.001 1 98.44 97 SER A CA 1
ATOM 847 C C . SER A 1 97 ? 6.836 3.256 0.102 1 98.44 97 SER A C 1
ATOM 849 O O . SER A 1 97 ? 6.66 2.547 1.096 1 98.44 97 SER A O 1
ATOM 851 N N . CYS A 1 98 ? 6.262 4.453 -0.056 1 98.62 98 CYS A N 1
ATOM 852 C CA . CYS A 1 98 ? 5.25 4.977 0.855 1 98.62 98 CYS A CA 1
ATOM 853 C C . CYS A 1 98 ? 4.328 5.953 0.141 1 98.62 98 CYS A C 1
ATOM 855 O O . CYS A 1 98 ? 4.57 6.316 -1.012 1 98.62 98 CYS A O 1
ATOM 857 N N . VAL A 1 99 ? 3.279 6.301 0.819 1 98.69 99 VAL A N 1
ATOM 858 C CA . VAL A 1 99 ? 2.332 7.301 0.335 1 98.69 99 VAL A CA 1
ATOM 859 C C . VAL A 1 99 ? 2.42 8.555 1.195 1 98.69 99 VAL A C 1
ATOM 861 O O . VAL A 1 99 ? 2.291 8.492 2.42 1 98.69 99 VAL A O 1
ATOM 864 N N . LEU A 1 100 ? 2.635 9.656 0.508 1 98.75 100 LEU A N 1
ATOM 865 C CA . LEU A 1 100 ? 2.793 10.945 1.166 1 98.75 100 LEU A CA 1
ATOM 866 C C . LEU A 1 100 ? 1.447 11.641 1.324 1 98.75 100 LEU A C 1
ATOM 868 O O . LEU A 1 100 ? 0.632 11.648 0.399 1 98.75 100 LEU A O 1
ATOM 872 N N . SER A 1 101 ? 1.205 12.18 2.473 1 97.56 101 SER A N 1
ATOM 873 C CA . SER A 1 101 ? 0.124 13.117 2.754 1 97.56 101 SER A CA 1
ATOM 874 C C . SER A 1 101 ? 0.611 14.281 3.611 1 97.56 101 SER A C 1
ATOM 876 O O . SER A 1 101 ? 1.49 14.109 4.4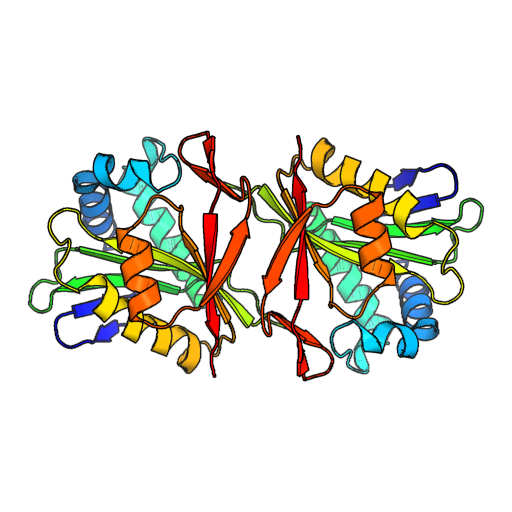57 1 97.56 101 SER A O 1
ATOM 878 N N . TYR A 1 102 ? 0.037 15.406 3.346 1 98 102 TYR A N 1
ATOM 879 C CA . TYR A 1 102 ? 0.368 16.562 4.168 1 98 102 TYR A CA 1
ATOM 880 C C . TYR A 1 102 ? -0.808 17.531 4.246 1 98 102 TYR A C 1
ATOM 882 O O . TYR A 1 102 ? -1.657 17.562 3.354 1 98 102 TYR A O 1
ATOM 890 N N . LYS A 1 103 ? -0.806 18.25 5.301 1 97.19 103 LYS A N 1
ATOM 891 C CA . LYS A 1 103 ? -1.824 19.25 5.559 1 97.19 103 LYS A CA 1
ATOM 892 C C . LYS A 1 103 ? -1.238 20.438 6.32 1 97.19 103 LYS A C 1
ATOM 894 O O . LYS A 1 103 ? -0.229 20.297 7.012 1 97.19 103 LYS A O 1
ATOM 899 N N . LEU A 1 104 ? -1.828 21.547 6.16 1 97.5 104 LEU A N 1
ATOM 900 C CA . LEU A 1 104 ? -1.402 22.781 6.797 1 97.5 104 LEU A CA 1
ATOM 901 C C . LEU A 1 104 ? -2.598 23.547 7.363 1 97.5 104 LEU A C 1
ATOM 903 O O . LEU A 1 104 ? -3.723 23.391 6.879 1 97.5 104 LEU A O 1
ATOM 907 N N . ASP A 1 105 ? -2.346 24.297 8.375 1 97.81 105 ASP A N 1
ATOM 908 C CA . ASP A 1 105 ? -3.336 25.203 8.953 1 97.81 105 ASP A CA 1
ATOM 909 C C . ASP A 1 105 ? -3.791 26.234 7.934 1 97.81 105 ASP A C 1
ATOM 911 O O . ASP A 1 105 ? -2.967 26.859 7.254 1 97.81 105 ASP A O 1
ATOM 915 N N . LYS A 1 106 ? -5.086 26.453 7.855 1 96.5 106 LYS A N 1
ATOM 916 C CA . LYS A 1 106 ? -5.672 27.391 6.898 1 96.5 106 LYS A CA 1
ATOM 917 C C . LYS A 1 106 ? -5.074 28.781 7.059 1 96.5 106 LYS A C 1
ATOM 919 O O . LYS A 1 106 ? -4.898 29.5 6.078 1 96.5 106 LYS A O 1
ATOM 924 N N . ALA A 1 107 ? -4.719 29.109 8.234 1 96.81 107 ALA A N 1
ATOM 925 C CA . ALA A 1 107 ? -4.223 30.438 8.547 1 96.81 107 ALA A CA 1
ATOM 926 C C . ALA A 1 107 ? -2.764 30.594 8.133 1 96.81 107 ALA A C 1
ATOM 928 O O . ALA A 1 107 ? -2.221 31.703 8.148 1 96.81 107 ALA A O 1
ATOM 929 N N . GLU A 1 108 ? -2.156 29.547 7.73 1 97.19 108 GLU A N 1
ATOM 930 C CA . GLU A 1 108 ? -0.718 29.578 7.48 1 97.19 108 GLU A CA 1
ATOM 931 C C . GLU A 1 108 ? -0.406 29.312 6.012 1 97.19 108 GLU A C 1
ATOM 933 O O . GLU A 1 108 ? 0.736 29.016 5.66 1 97.19 108 GLU A O 1
ATOM 938 N N . LEU A 1 109 ? -1.343 29.406 5.16 1 94.56 109 LEU A N 1
ATOM 939 C CA . LEU A 1 109 ? -1.2 29.094 3.744 1 94.56 109 LEU A CA 1
ATOM 940 C C . LEU A 1 109 ? -0.318 30.109 3.039 1 94.56 109 LEU A C 1
ATOM 942 O O . LEU A 1 109 ? -0.242 31.266 3.465 1 94.56 109 LEU A O 1
ATOM 946 N N . ASN A 1 110 ? 0.363 29.609 2.008 1 94.19 110 ASN A N 1
ATOM 947 C CA . ASN A 1 110 ? 1.092 30.453 1.06 1 94.19 110 ASN A CA 1
ATOM 948 C C . ASN A 1 110 ? 2.268 31.156 1.725 1 94.19 110 ASN A C 1
ATOM 950 O O . ASN A 1 110 ? 2.559 32.312 1.415 1 94.19 110 ASN A O 1
ATOM 954 N N . LYS A 1 111 ? 2.83 30.531 2.727 1 96.69 111 LYS A N 1
ATOM 955 C CA . LYS A 1 111 ? 4.004 31.078 3.4 1 96.69 111 LYS A CA 1
ATOM 956 C C . LYS A 1 111 ? 5.23 30.188 3.166 1 96.69 111 LYS A C 1
ATOM 958 O O . LYS A 1 111 ? 6.297 30.438 3.734 1 96.69 111 LYS A O 1
ATOM 963 N N . GLY A 1 112 ? 5.062 29.109 2.422 1 97.25 112 GLY A N 1
ATOM 964 C CA . GLY A 1 112 ? 6.172 28.25 2.062 1 97.25 112 GLY A CA 1
ATOM 965 C C . GLY A 1 112 ? 6.484 27.203 3.123 1 97.25 112 GLY A C 1
ATOM 966 O O . GLY A 1 112 ? 7.477 26.484 3.02 1 97.25 112 GLY A O 1
ATOM 967 N N . TYR A 1 113 ? 5.633 27.109 4.137 1 98.25 113 TYR A N 1
ATOM 968 C CA . TYR A 1 113 ? 5.914 26.234 5.262 1 98.25 113 TYR A CA 1
ATOM 969 C C . TYR A 1 113 ? 5.836 24.766 4.836 1 98.25 113 TYR A C 1
ATOM 971 O O . TYR A 1 113 ? 6.672 23.953 5.242 1 98.25 113 TYR A O 1
ATOM 979 N N . THR A 1 114 ? 4.879 24.422 4.059 1 98.25 114 THR A N 1
ATOM 980 C CA . THR A 1 114 ? 4.734 23.031 3.635 1 98.25 114 THR A CA 1
ATOM 981 C C . THR A 1 114 ? 5.941 22.578 2.812 1 98.25 114 THR A C 1
ATOM 983 O O . THR A 1 114 ? 6.512 21.516 3.061 1 98.25 114 THR A O 1
ATOM 986 N N . THR A 1 115 ? 6.336 23.406 1.855 1 98.44 115 THR A N 1
ATOM 987 C CA . THR A 1 115 ? 7.492 23.094 1.026 1 98.44 115 THR A CA 1
ATOM 988 C C . THR A 1 115 ? 8.742 22.922 1.885 1 98.44 115 THR A C 1
ATOM 990 O O . THR A 1 115 ? 9.484 21.953 1.722 1 98.44 115 THR A O 1
ATOM 993 N N . GLU A 1 116 ? 8.922 23.844 2.787 1 98.62 116 GLU A N 1
ATOM 994 C CA . GLU A 1 116 ? 10.062 23.797 3.693 1 98.62 116 GLU A CA 1
ATOM 995 C C . GLU A 1 116 ? 10.047 22.516 4.531 1 98.62 116 GLU A C 1
ATOM 997 O O . GLU A 1 116 ? 11.047 21.812 4.613 1 98.62 116 GLU A O 1
ATOM 1002 N N . ALA A 1 117 ? 8.938 22.203 5.137 1 98.69 117 ALA A N 1
ATOM 1003 C CA . ALA A 1 117 ? 8.789 21.031 5.988 1 98.69 117 ALA A CA 1
ATOM 1004 C C . ALA A 1 117 ? 8.969 19.75 5.184 1 98.69 117 ALA A C 1
ATOM 1006 O O . ALA A 1 117 ? 9.641 18.812 5.629 1 98.69 117 ALA A O 1
ATOM 1007 N N . LEU A 1 118 ? 8.383 19.703 4.031 1 98.75 118 LEU A N 1
ATOM 1008 C CA . LEU A 1 118 ? 8.391 18.516 3.197 1 98.75 118 LEU A CA 1
ATOM 1009 C C . LEU A 1 118 ? 9.805 18.188 2.723 1 98.75 118 LEU A C 1
ATOM 1011 O O . LEU A 1 118 ? 10.188 17.016 2.656 1 98.75 118 LEU A O 1
ATOM 1015 N N . ARG A 1 119 ? 10.609 19.156 2.389 1 98.69 119 ARG A N 1
ATOM 1016 C CA . ARG A 1 119 ? 11.992 18.922 1.992 1 98.69 119 ARG A CA 1
ATOM 1017 C C . ARG A 1 119 ? 12.758 18.172 3.084 1 98.69 119 ARG A C 1
ATOM 1019 O O . ARG A 1 119 ? 13.461 17.203 2.805 1 98.69 119 ARG A O 1
ATOM 1026 N N . LYS A 1 120 ? 12.586 18.641 4.258 1 98.69 120 LYS A N 1
ATOM 1027 C CA . LYS A 1 120 ? 13.266 17.984 5.375 1 98.69 120 LYS A CA 1
ATOM 1028 C C . LYS A 1 120 ? 12.711 16.578 5.605 1 98.69 120 LYS A C 1
ATOM 1030 O O . LYS A 1 120 ? 13.469 15.641 5.836 1 98.69 120 LYS A O 1
ATOM 1035 N N . ALA A 1 121 ? 11.375 16.438 5.582 1 98.75 121 ALA A N 1
ATOM 1036 C CA . ALA A 1 121 ? 10.742 15.148 5.805 1 98.75 121 ALA A CA 1
ATOM 1037 C C . ALA A 1 121 ? 11.188 14.133 4.754 1 98.75 121 ALA A C 1
ATOM 1039 O O . ALA A 1 121 ? 11.367 12.953 5.062 1 98.75 121 ALA A O 1
ATOM 1040 N N . ILE A 1 122 ? 11.336 14.562 3.568 1 98.75 122 ILE A N 1
ATOM 1041 C CA . ILE A 1 122 ? 11.781 13.703 2.477 1 98.75 122 ILE A CA 1
ATOM 1042 C C . ILE A 1 122 ? 13.203 13.219 2.746 1 98.75 122 ILE A C 1
ATOM 1044 O O . ILE A 1 122 ? 13.523 12.047 2.514 1 98.75 122 ILE A O 1
ATOM 1048 N N . GLN A 1 123 ? 14.031 14.109 3.23 1 98.38 123 GLN A N 1
ATOM 1049 C CA . GLN A 1 123 ? 15.383 13.711 3.609 1 98.38 123 GLN A CA 1
ATOM 1050 C C . GLN A 1 123 ? 15.352 12.594 4.656 1 98.38 123 GLN A C 1
ATOM 1052 O O . GLN A 1 123 ? 16.141 11.656 4.594 1 98.38 123 GLN A O 1
ATOM 1057 N N . VAL A 1 124 ? 14.492 12.703 5.527 1 97.81 124 VAL A N 1
ATOM 1058 C CA . VAL A 1 124 ? 14.352 11.695 6.574 1 97.81 124 VAL A CA 1
ATOM 1059 C C . VAL A 1 124 ? 13.875 10.375 5.965 1 97.81 124 VAL A C 1
ATOM 1061 O O . VAL A 1 124 ? 14.453 9.32 6.234 1 97.81 124 VAL A O 1
ATOM 1064 N N . ALA A 1 125 ? 12.836 10.414 5.125 1 98.31 125 ALA A N 1
ATOM 1065 C CA . ALA A 1 125 ? 12.266 9.219 4.508 1 98.31 125 ALA A CA 1
ATOM 1066 C C . ALA A 1 125 ? 13.305 8.484 3.67 1 98.31 125 ALA A C 1
ATOM 1068 O O . ALA A 1 125 ? 13.445 7.262 3.766 1 98.31 125 ALA A O 1
ATOM 1069 N N . PHE A 1 126 ? 14.133 9.211 2.895 1 98.5 126 PHE A N 1
ATOM 1070 C CA . PHE A 1 126 ? 15.117 8.625 1.995 1 98.5 126 PHE A CA 1
ATOM 1071 C C . PHE A 1 126 ? 16.391 8.266 2.752 1 98.5 126 PHE A C 1
ATOM 1073 O O . PHE A 1 126 ? 17.047 7.262 2.443 1 98.5 126 PHE A O 1
ATOM 1080 N N . GLY A 1 127 ? 16.734 9.047 3.711 1 97.25 127 GLY A N 1
ATOM 1081 C CA . GLY A 1 127 ? 17.984 8.844 4.422 1 97.25 127 GLY A CA 1
ATOM 1082 C C . GLY A 1 127 ? 17.859 7.867 5.578 1 97.25 127 GLY A C 1
ATOM 1083 O O . GLY A 1 127 ? 18.406 6.762 5.523 1 97.25 127 GLY A O 1
ATOM 1084 N N . GLU A 1 128 ? 17.109 8.281 6.562 1 95.44 128 GLU A N 1
ATOM 1085 C CA . GLU A 1 128 ? 17 7.504 7.793 1 95.44 128 GLU A CA 1
ATOM 1086 C C . GLU A 1 128 ? 16.188 6.227 7.566 1 95.44 128 GLU A C 1
ATOM 1088 O O . GLU A 1 128 ? 16.531 5.168 8.102 1 95.44 128 GLU A O 1
ATOM 1093 N N . PHE A 1 129 ? 15.148 6.312 6.766 1 96.5 129 PHE A N 1
ATOM 1094 C CA . PHE A 1 129 ? 14.273 5.16 6.594 1 96.5 129 PHE A CA 1
ATOM 1095 C C . PHE A 1 129 ? 14.602 4.414 5.305 1 96.5 129 PHE A C 1
ATOM 1097 O O . PHE A 1 129 ? 14.023 3.367 5.02 1 96.5 129 PHE A O 1
ATOM 1104 N N . GLN A 1 130 ? 15.414 4.949 4.48 1 97.31 130 GLN A N 1
ATOM 1105 C CA . GLN A 1 130 ? 16 4.285 3.324 1 97.31 130 GLN A CA 1
ATOM 1106 C C . GLN A 1 130 ? 14.93 3.811 2.354 1 97.31 130 GLN A C 1
ATOM 1108 O O . GLN A 1 130 ? 14.984 2.684 1.854 1 97.31 130 GLN A O 1
ATOM 1113 N N . LEU A 1 131 ? 13.898 4.621 2.189 1 98.38 131 LEU A N 1
ATOM 1114 C CA . LEU A 1 131 ? 12.891 4.34 1.177 1 98.38 131 LEU A CA 1
ATOM 1115 C C . LEU A 1 131 ? 13.406 4.688 -0.216 1 98.38 131 LEU A C 1
ATOM 1117 O O . LEU A 1 131 ? 14.352 5.465 -0.357 1 98.38 131 LEU A O 1
ATOM 1121 N N . HIS A 1 132 ? 12.789 4.062 -1.24 1 98.38 132 HIS A N 1
ATOM 1122 C CA . HIS A 1 132 ? 13.18 4.223 -2.635 1 98.38 132 HIS A CA 1
ATOM 1123 C C . HIS A 1 132 ? 12.219 5.145 -3.375 1 98.38 132 HIS A C 1
ATOM 1125 O O . HIS A 1 132 ? 12.625 5.887 -4.273 1 98.38 132 HIS A O 1
ATOM 1131 N N . ARG A 1 133 ? 11.008 5.102 -2.969 1 98.5 133 ARG A N 1
ATOM 1132 C CA . ARG A 1 133 ? 9.953 5.711 -3.764 1 98.5 133 ARG A CA 1
ATOM 1133 C C . ARG A 1 133 ? 8.883 6.336 -2.869 1 98.5 133 ARG A C 1
ATOM 1135 O O . ARG A 1 133 ? 8.398 5.699 -1.935 1 98.5 133 ARG A O 1
ATOM 1142 N N . ILE A 1 134 ? 8.57 7.633 -3.088 1 98.88 134 ILE A N 1
ATOM 1143 C CA . ILE A 1 134 ? 7.504 8.336 -2.389 1 98.88 134 ILE A CA 1
ATOM 1144 C C . ILE A 1 134 ? 6.395 8.703 -3.375 1 98.88 134 ILE A C 1
ATOM 1146 O O . ILE A 1 134 ? 6.641 9.414 -4.355 1 98.88 134 ILE A O 1
ATOM 1150 N N . GLU A 1 135 ? 5.227 8.227 -3.117 1 98.75 135 GLU A N 1
ATOM 1151 C CA . GLU A 1 135 ? 4.062 8.531 -3.941 1 98.75 135 GLU A CA 1
ATOM 1152 C C . GLU A 1 135 ? 3.158 9.555 -3.256 1 98.75 135 GLU A C 1
ATOM 1154 O O . GLU A 1 135 ? 2.912 9.461 -2.051 1 98.75 135 GLU A O 1
ATOM 1159 N N . ALA A 1 136 ? 2.701 10.508 -4.016 1 98.69 136 ALA A N 1
ATOM 1160 C CA . ALA A 1 136 ? 1.795 11.531 -3.498 1 98.69 136 ALA A CA 1
ATOM 1161 C C . ALA A 1 136 ? 0.526 11.617 -4.34 1 98.69 136 ALA A C 1
ATOM 1163 O O . ALA A 1 136 ? 0.506 12.289 -5.375 1 98.69 136 ALA A O 1
ATOM 1164 N N . PRO A 1 137 ? -0.481 10.93 -3.926 1 98.25 137 PRO A N 1
ATOM 1165 C CA . PRO A 1 137 ? -1.767 11.133 -4.598 1 98.25 137 PRO A CA 1
ATOM 1166 C C . PRO A 1 137 ? -2.389 12.492 -4.289 1 98.25 137 PRO A C 1
ATOM 1168 O O . PRO A 1 137 ? -2.564 12.844 -3.121 1 98.25 137 PRO A O 1
ATOM 1171 N N . ILE A 1 138 ? -2.73 13.219 -5.336 1 98.12 138 ILE A N 1
ATOM 1172 C CA . ILE A 1 138 ? -3.291 14.555 -5.172 1 98.12 138 ILE A CA 1
ATOM 1173 C C . ILE A 1 138 ? -4.512 14.719 -6.074 1 98.12 138 ILE A C 1
ATOM 1175 O O . ILE A 1 138 ? -4.469 14.367 -7.254 1 98.12 138 ILE A O 1
ATOM 1179 N N . MET A 1 139 ? -5.555 15.203 -5.484 1 97.25 139 MET A N 1
ATOM 1180 C CA . MET A 1 139 ? -6.719 15.5 -6.316 1 97.25 139 MET A CA 1
ATOM 1181 C C . MET A 1 139 ? -6.383 16.547 -7.367 1 97.25 139 MET A C 1
ATOM 1183 O O . MET A 1 139 ? -5.707 17.531 -7.066 1 97.25 139 MET A O 1
ATOM 1187 N N . PRO A 1 140 ? -6.883 16.375 -8.578 1 97.12 140 PRO A N 1
ATOM 1188 C CA . PRO A 1 140 ? -6.535 17.281 -9.672 1 97.12 140 PRO A CA 1
ATOM 1189 C C . PRO A 1 140 ? -6.887 18.734 -9.359 1 97.12 140 PRO A C 1
ATOM 1191 O O . PRO A 1 140 ? -6.188 19.656 -9.789 1 97.12 140 PRO A O 1
ATOM 1194 N N . ARG A 1 141 ? -7.867 18.953 -8.57 1 95.81 141 ARG A N 1
ATOM 1195 C CA . ARG A 1 141 ? -8.32 20.312 -8.297 1 95.81 141 ARG A CA 1
ATOM 1196 C C . ARG A 1 141 ? -7.496 20.953 -7.188 1 95.81 141 ARG A C 1
ATOM 1198 O O . ARG A 1 141 ? -7.621 22.156 -6.926 1 95.81 141 ARG A O 1
ATOM 1205 N N . ASN A 1 142 ? -6.707 20.172 -6.504 1 95.12 142 ASN A N 1
ATOM 1206 C CA . ASN A 1 142 ? -5.875 20.719 -5.434 1 95.12 142 ASN A CA 1
ATOM 1207 C C . ASN A 1 142 ? -4.602 21.344 -5.984 1 95.12 142 ASN A C 1
ATOM 1209 O O . ASN A 1 142 ? -3.506 20.812 -5.789 1 95.12 142 ASN A O 1
ATO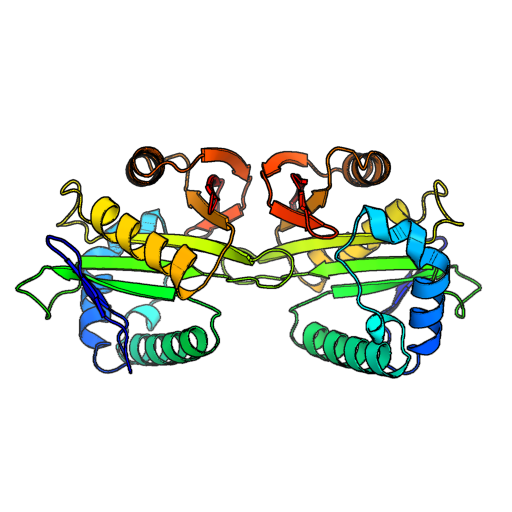M 1213 N N . LEU A 1 143 ? -4.75 22.484 -6.512 1 95.81 143 LEU A N 1
ATOM 1214 C CA . LEU A 1 143 ? -3.662 23.156 -7.207 1 95.81 143 LEU A CA 1
ATOM 1215 C C . LEU A 1 143 ? -2.545 23.531 -6.238 1 95.81 143 LEU A C 1
ATOM 1217 O O . LEU A 1 143 ? -1.369 23.531 -6.609 1 95.81 143 LEU A O 1
ATOM 1221 N N . ALA A 1 144 ? -2.936 23.859 -5.02 1 94.81 144 ALA A N 1
ATOM 1222 C CA . ALA A 1 144 ? -1.945 24.219 -4.004 1 94.81 144 ALA A CA 1
ATOM 1223 C C . ALA A 1 144 ? -0.989 23.047 -3.744 1 94.81 144 ALA A C 1
ATOM 1225 O O . ALA A 1 144 ? 0.23 23.234 -3.721 1 94.81 144 ALA A O 1
ATOM 1226 N N . SER A 1 145 ? -1.49 21.891 -3.57 1 96.88 145 SER A N 1
ATOM 1227 C CA . SER A 1 145 ? -0.655 20.719 -3.342 1 96.88 145 SER A CA 1
ATOM 1228 C C . SER A 1 145 ? 0.177 20.391 -4.574 1 96.88 145 SER A C 1
ATOM 1230 O O . SER A 1 145 ? 1.331 19.969 -4.457 1 96.88 145 SER A O 1
ATOM 1232 N N . ILE A 1 146 ? -0.38 20.547 -5.734 1 97.81 146 ILE A N 1
ATOM 1233 C CA . ILE A 1 146 ? 0.339 20.297 -6.98 1 97.81 146 ILE A CA 1
ATOM 1234 C C . ILE A 1 146 ? 1.553 21.234 -7.066 1 97.81 146 ILE A C 1
ATOM 1236 O O . ILE A 1 146 ? 2.643 20.797 -7.445 1 97.81 146 ILE A O 1
ATOM 1240 N N . GLN A 1 147 ? 1.337 22.438 -6.715 1 97.38 147 GLN A N 1
ATOM 1241 C CA . GLN A 1 147 ? 2.441 23.391 -6.73 1 97.38 147 GLN A CA 1
ATOM 1242 C C . GLN A 1 147 ? 3.555 22.953 -5.781 1 97.38 147 GLN A C 1
ATOM 1244 O O . GLN A 1 147 ? 4.738 23.062 -6.113 1 97.38 147 GLN A O 1
ATOM 1249 N N . VAL A 1 148 ? 3.234 22.469 -4.602 1 98 148 VAL A N 1
ATOM 1250 C CA . VAL A 1 148 ? 4.211 22.031 -3.605 1 98 148 VAL A CA 1
ATOM 1251 C C . VAL A 1 148 ? 5.07 20.906 -4.18 1 98 148 VAL A C 1
ATOM 1253 O O . VAL A 1 148 ? 6.301 21 -4.18 1 98 148 VAL A O 1
ATOM 1256 N N . VAL A 1 149 ? 4.441 19.891 -4.738 1 98.38 149 VAL A N 1
ATOM 1257 C CA . VAL A 1 149 ? 5.191 18.703 -5.172 1 98.38 149 VAL A CA 1
ATOM 1258 C C . VAL A 1 149 ? 5.996 19.047 -6.426 1 98.38 149 VAL A C 1
ATOM 1260 O O . VAL A 1 149 ? 7.102 18.531 -6.617 1 98.38 149 VAL A O 1
ATOM 1263 N N . THR A 1 150 ? 5.457 19.875 -7.27 1 98.06 150 THR A N 1
ATOM 1264 C CA . THR A 1 150 ? 6.195 20.281 -8.461 1 98.06 150 THR A CA 1
ATOM 1265 C C . THR A 1 150 ? 7.445 21.062 -8.078 1 98.06 150 THR A C 1
ATOM 1267 O O . THR A 1 150 ? 8.523 20.844 -8.633 1 98.06 150 THR A O 1
ATOM 1270 N N . LYS A 1 151 ? 7.312 21.969 -7.121 1 97.56 151 LYS A N 1
ATOM 1271 C CA . LYS A 1 151 ? 8.445 22.766 -6.648 1 97.56 151 LYS A CA 1
ATOM 1272 C C . LYS A 1 151 ? 9.547 21.859 -6.09 1 97.56 151 LYS A C 1
ATOM 1274 O O . LYS A 1 151 ? 10.734 22.172 -6.207 1 97.56 151 LYS A O 1
ATOM 1279 N N . ILE A 1 152 ? 9.164 20.844 -5.484 1 97.94 152 ILE A N 1
ATOM 1280 C CA . ILE A 1 152 ? 10.109 19.953 -4.809 1 97.94 152 ILE A CA 1
ATOM 1281 C C . ILE A 1 152 ? 10.773 19.047 -5.828 1 97.94 152 ILE A C 1
ATOM 1283 O O . ILE A 1 152 ? 11.891 18.562 -5.605 1 97.94 152 ILE A O 1
ATOM 1287 N N . GLY A 1 153 ? 10.078 18.672 -6.953 1 98.31 153 GLY A N 1
ATOM 1288 C CA . GLY A 1 153 ? 10.688 17.859 -7.988 1 98.31 153 GLY A CA 1
ATOM 1289 C C . GLY A 1 153 ? 9.977 16.531 -8.203 1 98.31 153 GLY A C 1
ATOM 1290 O O . GLY A 1 153 ? 10.516 15.617 -8.828 1 98.31 153 GLY A O 1
ATOM 1291 N N . PHE A 1 154 ? 8.805 16.422 -7.645 1 98.81 154 PHE A N 1
ATOM 1292 C CA . PHE A 1 154 ? 8.008 15.242 -7.953 1 98.81 154 PHE A CA 1
ATOM 1293 C C . PHE A 1 154 ? 7.668 15.188 -9.438 1 98.81 154 PHE A C 1
ATOM 1295 O O . PHE A 1 154 ? 7.465 16.219 -10.07 1 98.81 154 PHE A O 1
ATOM 1302 N N . GLN A 1 155 ? 7.586 13.953 -9.922 1 98.56 155 GLN A N 1
ATOM 1303 C CA . GLN A 1 155 ? 7.23 13.742 -11.32 1 98.56 155 GLN A CA 1
ATOM 1304 C C . GLN A 1 155 ? 5.816 13.18 -11.453 1 98.56 155 GLN A C 1
ATOM 1306 O O . GLN A 1 155 ? 5.395 12.352 -10.641 1 98.56 155 GLN A O 1
ATOM 1311 N N . TYR A 1 156 ? 5.156 13.648 -12.453 1 98.5 156 TYR A N 1
ATOM 1312 C CA . TYR A 1 156 ? 3.795 13.211 -12.742 1 98.5 156 TYR A CA 1
ATOM 1313 C C . TYR A 1 156 ? 3.793 11.852 -13.43 1 98.5 156 TYR A C 1
ATOM 1315 O O . TYR A 1 156 ? 4.52 11.641 -14.406 1 98.5 156 TYR A O 1
ATOM 1323 N N . GLU A 1 157 ? 2.906 10.914 -12.922 1 98.31 157 GLU A N 1
ATOM 1324 C CA . GLU A 1 157 ? 2.9 9.578 -13.508 1 98.31 157 GLU A CA 1
ATOM 1325 C C . GLU A 1 157 ? 1.52 9.219 -14.047 1 98.31 157 GLU A C 1
ATOM 1327 O O . GLU A 1 157 ? 1.308 8.102 -14.531 1 98.31 157 GLU A O 1
ATOM 1332 N N . GLY A 1 158 ? 0.602 10.047 -13.898 1 97.69 158 GLY A N 1
ATOM 1333 C CA . GLY A 1 158 ? -0.723 9.781 -14.438 1 97.69 158 GLY A CA 1
ATOM 1334 C C . GLY A 1 158 ? -1.829 9.961 -13.414 1 97.69 158 GLY A C 1
ATOM 1335 O O . GLY A 1 158 ? -1.603 10.508 -12.336 1 97.69 158 GLY A O 1
ATOM 1336 N N . VAL A 1 159 ? -3.018 9.57 -13.836 1 98.25 159 VAL A N 1
ATOM 1337 C CA . VAL A 1 159 ? -4.199 9.688 -12.992 1 98.25 159 VAL A CA 1
ATOM 1338 C C . VAL A 1 159 ? -4.707 8.297 -12.609 1 98.25 159 VAL A C 1
ATOM 1340 O O . VAL A 1 159 ? -4.758 7.398 -13.453 1 98.25 159 VAL A O 1
ATOM 1343 N N . SER A 1 160 ? -4.941 8.117 -11.375 1 98.44 160 SER A N 1
ATOM 1344 C CA . SER A 1 160 ? -5.668 6.949 -10.891 1 98.44 160 SER A CA 1
ATOM 1345 C C . SER A 1 160 ? -7.148 7.262 -10.688 1 98.44 160 SER A C 1
ATOM 1347 O O . SER A 1 160 ? -7.5 8.078 -9.836 1 98.44 160 SER A O 1
ATOM 1349 N N . ARG A 1 161 ? -7.957 6.59 -11.422 1 97.94 161 ARG A N 1
ATOM 1350 C CA . ARG A 1 161 ? -9.391 6.848 -11.367 1 97.94 161 ARG A CA 1
ATOM 1351 C C . ARG A 1 161 ? -10 6.273 -10.094 1 97.94 161 ARG A C 1
ATOM 1353 O O . ARG A 1 161 ? -9.672 5.152 -9.688 1 97.94 161 ARG A O 1
ATOM 1360 N N . LYS A 1 162 ? -10.875 7.113 -9.406 1 98.19 162 LYS A N 1
ATOM 1361 C CA . LYS A 1 162 ? -11.641 6.695 -8.234 1 98.19 162 LYS A CA 1
ATOM 1362 C C . LYS A 1 162 ? -10.742 6.012 -7.207 1 98.19 162 LYS A C 1
ATOM 1364 O O . LYS A 1 162 ? -11.086 4.945 -6.688 1 98.19 162 LYS A O 1
ATOM 1369 N N . MET A 1 163 ? -9.617 6.578 -6.945 1 97.94 163 MET A N 1
ATOM 1370 C CA . MET A 1 163 ? -8.586 5.949 -6.129 1 97.94 163 MET A CA 1
ATOM 1371 C C . MET A 1 163 ? -8.945 6.004 -4.652 1 97.94 163 MET A C 1
ATOM 1373 O O . MET A 1 163 ? -8.773 5.023 -3.928 1 97.94 163 MET A O 1
ATOM 1377 N N . LEU A 1 164 ? -9.461 7.113 -4.211 1 97.44 164 LEU A N 1
ATOM 1378 C CA . LEU A 1 164 ? -9.719 7.324 -2.789 1 97.44 164 LEU A CA 1
ATOM 1379 C C . LEU A 1 164 ? -11.141 7.832 -2.564 1 97.44 164 LEU A C 1
ATOM 1381 O O . LEU A 1 164 ? -11.633 8.656 -3.334 1 97.44 164 LEU A O 1
ATOM 1385 N N . MET A 1 165 ? -11.695 7.422 -1.43 1 95.38 165 MET A N 1
ATOM 1386 C CA . MET A 1 165 ? -13.008 7.922 -1.014 1 95.38 165 MET A CA 1
ATOM 1387 C C . MET A 1 165 ? -12.867 9.219 -0.225 1 95.38 165 MET A C 1
ATOM 1389 O O . MET A 1 165 ? -12.281 9.234 0.86 1 95.38 165 MET A O 1
ATOM 1393 N N . VAL A 1 166 ? -13.352 10.281 -0.792 1 93.56 166 VAL A N 1
ATOM 1394 C CA . VAL A 1 166 ? -13.328 11.594 -0.151 1 93.56 166 VAL A CA 1
ATOM 1395 C C . VAL A 1 166 ? -14.75 12.055 0.136 1 93.56 166 VAL A C 1
ATOM 1397 O O . VAL A 1 166 ? -15.508 12.367 -0.788 1 93.56 166 VAL A O 1
ATOM 1400 N N . ASN A 1 167 ? -15.039 12.039 1.435 1 88.75 167 ASN A N 1
ATOM 1401 C CA . ASN A 1 167 ? -16.375 12.461 1.858 1 88.75 167 ASN A CA 1
ATOM 1402 C C . ASN A 1 167 ? -17.469 11.68 1.139 1 88.75 167 ASN A C 1
ATOM 1404 O O . ASN A 1 167 ? -18.406 12.273 0.6 1 88.75 167 ASN A O 1
ATOM 1408 N N . GLY A 1 168 ? -17.25 10.469 0.988 1 89.75 168 GLY A N 1
ATOM 1409 C CA . GLY A 1 168 ? -18.266 9.562 0.477 1 89.75 168 GLY A CA 1
ATOM 1410 C C . GLY A 1 168 ? -18.219 9.398 -1.031 1 89.75 168 GLY A C 1
ATOM 1411 O O . GLY A 1 168 ? -19.031 8.664 -1.607 1 89.75 168 GLY A O 1
ATOM 1412 N N . VAL A 1 169 ? -17.328 10.117 -1.683 1 93.94 169 VAL A N 1
ATOM 1413 C CA . VAL A 1 169 ? -17.234 10.07 -3.139 1 93.94 169 VAL A CA 1
ATOM 1414 C C . VAL A 1 169 ? -15.867 9.516 -3.545 1 93.94 169 VAL A C 1
ATOM 1416 O O . VAL A 1 169 ? -14.836 9.93 -3.012 1 93.94 169 VAL A O 1
ATOM 1419 N N . TRP A 1 170 ? -15.914 8.523 -4.41 1 96.44 170 TRP A N 1
ATOM 1420 C CA . TRP A 1 170 ? -14.656 8.062 -4.988 1 96.44 170 TRP A CA 1
ATOM 1421 C C . TRP A 1 170 ? -14.078 9.102 -5.941 1 96.44 170 TRP A C 1
ATOM 1423 O O . TRP A 1 170 ? -14.711 9.453 -6.938 1 96.44 170 TRP A O 1
ATOM 1433 N N . GLU A 1 171 ? -12.875 9.547 -5.641 1 97.19 171 GLU A N 1
ATOM 1434 C CA . GLU A 1 171 ? -12.289 10.641 -6.406 1 97.19 171 GLU A CA 1
ATOM 1435 C C . GLU A 1 171 ? -11.031 10.188 -7.141 1 97.19 171 GLU A C 1
ATOM 1437 O O . GLU A 1 171 ? -10.266 9.367 -6.625 1 97.19 171 GLU A O 1
ATOM 1442 N N . ASP A 1 172 ? -10.898 10.812 -8.312 1 98.12 172 ASP A N 1
ATOM 1443 C CA . ASP A 1 172 ? -9.648 10.641 -9.055 1 98.12 172 ASP A CA 1
ATOM 1444 C C . ASP A 1 172 ? -8.484 11.336 -8.352 1 98.12 172 ASP A C 1
ATOM 1446 O O . ASP A 1 172 ? -8.664 12.391 -7.742 1 98.12 172 ASP A O 1
ATOM 1450 N N . HIS A 1 173 ? -7.316 10.773 -8.461 1 98.31 173 HIS A N 1
ATOM 1451 C CA . HIS A 1 173 ? -6.109 11.391 -7.93 1 98.31 173 HIS A CA 1
ATOM 1452 C C . HIS A 1 173 ? -4.965 11.312 -8.938 1 98.31 173 HIS A C 1
ATOM 1454 O O . HIS A 1 173 ? -4.793 10.289 -9.602 1 98.31 173 HIS A O 1
ATOM 1460 N N . MET A 1 174 ? -4.305 12.398 -9.07 1 98.44 174 MET A N 1
ATOM 1461 C CA . MET A 1 174 ? -3.045 12.414 -9.812 1 98.44 174 MET A CA 1
ATOM 1462 C C . MET A 1 174 ? -1.934 11.758 -9 1 98.44 174 MET A C 1
ATOM 1464 O O . MET A 1 174 ? -1.842 11.961 -7.785 1 98.44 174 MET A O 1
ATOM 1468 N N . ARG A 1 175 ? -1.14 11.023 -9.672 1 98.25 175 ARG A N 1
ATOM 1469 C CA . ARG A 1 175 ? -0.013 10.367 -9.023 1 98.25 175 ARG A CA 1
ATOM 1470 C C . ARG A 1 175 ? 1.28 11.141 -9.25 1 98.25 175 ARG A C 1
ATOM 1472 O O . ARG A 1 175 ? 1.761 11.25 -10.375 1 98.25 175 ARG A O 1
ATOM 1479 N N . TRP A 1 176 ? 1.796 11.695 -8.195 1 98.75 176 TRP A N 1
ATOM 1480 C CA . TRP A 1 176 ? 3.098 12.352 -8.18 1 98.75 176 TRP A CA 1
ATOM 1481 C C . TRP A 1 176 ? 4.117 11.516 -7.41 1 98.75 176 TRP A C 1
ATOM 1483 O O . TRP A 1 176 ? 3.803 10.945 -6.359 1 98.75 176 TRP A O 1
ATOM 1493 N N . VAL A 1 177 ? 5.328 11.445 -7.988 1 98.81 177 VAL A N 1
ATOM 1494 C CA . VAL A 1 177 ? 6.285 10.523 -7.387 1 98.81 177 VAL A CA 1
ATOM 1495 C C . VAL A 1 177 ? 7.648 11.203 -7.266 1 98.81 177 VAL A C 1
ATOM 1497 O O . VAL A 1 177 ? 8.039 11.992 -8.125 1 98.81 177 VAL A O 1
ATOM 1500 N N . LEU A 1 178 ? 8.32 10.914 -6.238 1 98.81 178 LEU A N 1
ATOM 1501 C CA . LEU A 1 178 ? 9.719 11.289 -6.043 1 98.81 178 LEU A CA 1
ATOM 1502 C C . LEU A 1 178 ? 10.57 10.055 -5.762 1 98.81 178 LEU A C 1
ATOM 1504 O O . LEU A 1 178 ? 10.242 9.25 -4.887 1 98.81 178 LEU A O 1
ATOM 1508 N N . LEU A 1 179 ? 11.625 9.82 -6.512 1 98.69 179 LEU A N 1
ATOM 1509 C CA . LEU A 1 179 ? 12.531 8.695 -6.348 1 98.69 179 LEU A CA 1
ATOM 1510 C C . LEU A 1 179 ? 13.805 9.117 -5.633 1 98.69 179 LEU A C 1
ATOM 1512 O O . LEU A 1 179 ? 14.289 10.242 -5.824 1 98.69 179 LEU A O 1
ATOM 1516 N N . ASN A 1 180 ? 14.289 8.188 -4.891 1 97.06 180 ASN A N 1
ATOM 1517 C CA . ASN A 1 180 ? 15.555 8.43 -4.211 1 97.06 180 ASN A CA 1
ATOM 1518 C C . ASN A 1 180 ? 16.734 8.289 -5.164 1 97.06 180 ASN A C 1
ATOM 1520 O O . ASN A 1 180 ? 17.391 7.242 -5.203 1 97.06 180 ASN A O 1
ATOM 1524 N N . GLU A 1 181 ? 16.984 9.188 -6.047 1 88.5 181 GLU A N 1
ATOM 1525 C CA . GLU A 1 181 ? 18.062 9.156 -7.016 1 88.5 181 GLU A CA 1
ATOM 1526 C C . GLU A 1 181 ? 19.062 10.281 -6.762 1 88.5 181 GLU A C 1
ATOM 1528 O O . GLU A 1 181 ? 18.719 11.32 -6.203 1 88.5 181 GLU A O 1
ATOM 1533 N N . MET B 1 1 ? -12.227 -22.578 7.883 1 69.31 1 MET B N 1
ATOM 1534 C CA . MET B 1 1 ? -12.109 -23.547 6.801 1 69.31 1 MET B CA 1
ATOM 1535 C C . MET B 1 1 ? -11.484 -22.922 5.566 1 69.31 1 MET B C 1
ATOM 1537 O O . MET B 1 1 ? -11.648 -21.719 5.32 1 69.31 1 MET B O 1
ATOM 1541 N N . MET B 1 2 ? -10.562 -23.703 4.805 1 85.88 2 MET B N 1
ATOM 1542 C CA . MET B 1 2 ? -9.891 -23.203 3.609 1 85.88 2 MET B CA 1
ATOM 1543 C C . MET B 1 2 ? -10.875 -23.047 2.457 1 85.88 2 MET B C 1
ATOM 1545 O O . MET B 1 2 ? -11.734 -23.891 2.244 1 85.88 2 MET B O 1
ATOM 1549 N N . LYS B 1 3 ? -10.875 -21.984 1.798 1 91.88 3 LYS B N 1
ATOM 1550 C CA . LYS B 1 3 ? -11.797 -21.641 0.718 1 91.88 3 LYS B CA 1
ATOM 1551 C C . LYS B 1 3 ? -11.398 -22.344 -0.581 1 91.88 3 LYS B C 1
ATOM 1553 O O . LYS B 1 3 ? -10.211 -22.453 -0.891 1 91.88 3 LYS B O 1
ATOM 1558 N N . ILE B 1 4 ? -12.406 -22.859 -1.293 1 96 4 ILE B N 1
ATOM 1559 C CA . ILE B 1 4 ? -12.219 -23.438 -2.621 1 96 4 ILE B CA 1
ATOM 1560 C C . ILE B 1 4 ? -13.227 -22.812 -3.594 1 96 4 ILE B C 1
ATOM 1562 O O . ILE B 1 4 ? -14.43 -22.797 -3.318 1 96 4 ILE B O 1
ATOM 1566 N N . TYR B 1 5 ? -12.719 -22.328 -4.625 1 97.88 5 TYR B N 1
ATOM 1567 C CA . TYR B 1 5 ? -13.555 -21.812 -5.699 1 97.88 5 TYR B CA 1
ATOM 1568 C C . TYR B 1 5 ? -13.406 -22.641 -6.965 1 97.88 5 TYR B C 1
ATOM 1570 O O . TYR B 1 5 ? -12.344 -23.219 -7.215 1 97.88 5 TYR B O 1
ATOM 1578 N N . GLU B 1 6 ? -14.508 -22.641 -7.73 1 97.44 6 GLU B N 1
ATOM 1579 C CA . GLU B 1 6 ? -14.516 -23.516 -8.898 1 97.44 6 GLU B CA 1
ATOM 1580 C C . GLU B 1 6 ? -14.82 -22.719 -10.172 1 97.44 6 GLU B C 1
ATOM 1582 O O . GLU B 1 6 ? -15.672 -21.828 -10.164 1 97.44 6 GLU B O 1
ATOM 1587 N N . THR B 1 7 ? -14.094 -23.062 -11.195 1 98.25 7 THR B N 1
ATOM 1588 C CA . THR B 1 7 ? -14.406 -22.609 -12.539 1 98.25 7 THR B CA 1
ATOM 1589 C C . THR B 1 7 ? -14.688 -23.797 -13.461 1 98.25 7 THR B C 1
ATOM 1591 O O . THR B 1 7 ? -14.969 -24.906 -12.984 1 98.25 7 THR B O 1
ATOM 1594 N N . ASP B 1 8 ? -14.75 -23.531 -14.805 1 98.19 8 ASP B N 1
ATOM 1595 C CA . ASP B 1 8 ? -15.062 -24.609 -15.742 1 98.19 8 ASP B CA 1
ATOM 1596 C C . ASP B 1 8 ? -14.008 -25.703 -15.695 1 98.19 8 ASP B C 1
ATOM 1598 O O . ASP B 1 8 ? -14.336 -26.891 -15.664 1 98.19 8 ASP B O 1
ATOM 1602 N N . ARG B 1 9 ? -12.672 -25.344 -15.664 1 98.38 9 ARG B N 1
ATOM 1603 C CA . ARG B 1 9 ? -11.602 -26.328 -15.789 1 98.38 9 ARG B CA 1
ATOM 1604 C C . ARG B 1 9 ? -10.734 -26.359 -14.539 1 98.38 9 ARG B C 1
ATOM 1606 O O . ARG B 1 9 ? -9.906 -27.266 -14.367 1 98.38 9 ARG B O 1
ATOM 1613 N N . LEU B 1 10 ? -11 -25.359 -13.57 1 98.69 10 LEU B N 1
ATOM 1614 C CA . LEU B 1 10 ? -9.992 -25.156 -12.531 1 98.69 10 LEU B CA 1
ATOM 1615 C C . LEU B 1 10 ? -10.633 -25.156 -11.148 1 98.69 10 LEU B C 1
ATOM 1617 O O . LEU B 1 10 ? -11.82 -24.859 -11.008 1 98.69 10 LEU B O 1
ATOM 1621 N N . TYR B 1 11 ? -9.812 -25.484 -10.18 1 98.38 11 TYR B N 1
ATOM 1622 C CA . TYR B 1 11 ? -10.047 -25.156 -8.773 1 98.38 11 TYR B CA 1
ATOM 1623 C C . TYR B 1 11 ? -9.07 -24.094 -8.289 1 98.38 11 TYR B C 1
ATOM 1625 O O . TYR B 1 11 ? -7.875 -24.156 -8.602 1 98.38 11 TYR B O 1
ATOM 1633 N N . LEU B 1 12 ? -9.555 -23.094 -7.629 1 98.5 12 LEU B N 1
ATOM 1634 C CA . LEU B 1 12 ? -8.75 -22.109 -6.914 1 98.5 12 LEU B CA 1
ATOM 1635 C C . LEU B 1 12 ? -8.852 -22.312 -5.406 1 98.5 12 LEU B C 1
ATOM 1637 O O . LEU B 1 12 ? -9.938 -22.188 -4.832 1 98.5 12 LEU B O 1
ATOM 1641 N N . ARG B 1 13 ? -7.684 -22.531 -4.75 1 97.31 13 ARG B N 1
ATOM 1642 C CA . ARG B 1 13 ? -7.758 -23 -3.365 1 97.31 13 ARG B CA 1
ATOM 1643 C C . ARG B 1 13 ? -6.859 -22.156 -2.463 1 97.31 13 ARG B C 1
ATOM 1645 O O . ARG B 1 13 ? -5.723 -21.844 -2.826 1 97.31 13 ARG B O 1
ATOM 1652 N N . GLU B 1 14 ? -7.484 -21.859 -1.38 1 96.62 14 GLU B N 1
ATOM 1653 C CA . GLU B 1 14 ? -6.598 -21.609 -0.249 1 96.62 14 GLU B CA 1
ATOM 1654 C C . GLU B 1 14 ? -5.984 -22.906 0.267 1 96.62 14 GLU B C 1
ATOM 1656 O O . GLU B 1 14 ? -6.656 -23.938 0.335 1 96.62 14 GLU B O 1
ATOM 1661 N N . ILE B 1 15 ? -4.754 -22.844 0.595 1 96.5 15 ILE B N 1
ATOM 1662 C CA . ILE B 1 1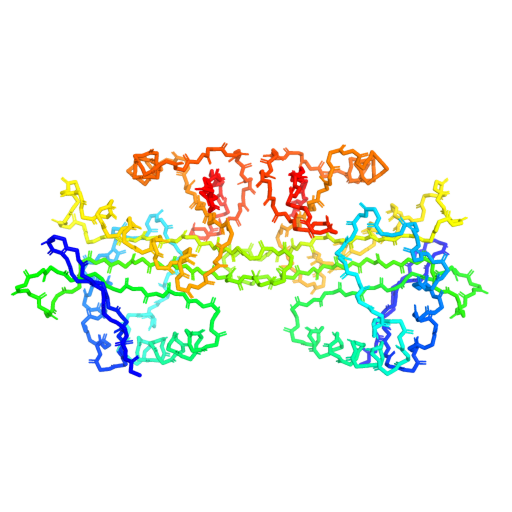5 ? -4.113 -24.062 1.07 1 96.5 15 ILE B CA 1
ATOM 1663 C C . ILE B 1 15 ? -3.363 -23.781 2.371 1 96.5 15 ILE B C 1
ATOM 1665 O O . ILE B 1 15 ? -3.152 -22.625 2.734 1 96.5 15 ILE B O 1
ATOM 1669 N N . ASP B 1 16 ? -3.039 -24.859 3.055 1 96.06 16 ASP B N 1
ATOM 1670 C CA . ASP B 1 16 ? -2.299 -24.719 4.305 1 96.06 16 ASP B CA 1
ATOM 1671 C C . ASP B 1 16 ? -0.92 -25.375 4.195 1 96.06 16 ASP B C 1
ATOM 1673 O O . ASP B 1 16 ? -0.478 -25.719 3.1 1 96.06 16 ASP B O 1
ATOM 1677 N N . GLU B 1 17 ? -0.269 -25.453 5.328 1 96.94 17 GLU B N 1
ATOM 1678 C CA . GLU B 1 17 ? 1.127 -25.891 5.348 1 96.94 17 GLU B CA 1
ATOM 1679 C C . GLU B 1 17 ? 1.265 -27.328 4.891 1 96.94 17 GLU B C 1
ATOM 1681 O O . GLU B 1 17 ? 2.361 -27.781 4.551 1 96.94 17 GLU B O 1
ATOM 1686 N N . SER B 1 18 ? 0.208 -28.156 4.883 1 96.44 18 SER B N 1
ATOM 1687 C CA . SER B 1 18 ? 0.265 -29.531 4.402 1 96.44 18 SER B CA 1
ATOM 1688 C C . SER B 1 18 ? 0.567 -29.594 2.908 1 96.44 18 SER B C 1
ATOM 1690 O O . SER B 1 18 ? 0.971 -30.625 2.387 1 96.44 18 SER B O 1
ATOM 1692 N N . TYR B 1 19 ? 0.472 -28.5 2.199 1 97.25 19 TYR B N 1
ATOM 1693 C CA . TYR B 1 19 ? 0.734 -28.438 0.766 1 97.25 19 TYR B CA 1
ATOM 1694 C C . TYR B 1 19 ? 2.145 -27.922 0.494 1 97.25 19 TYR B C 1
ATOM 1696 O O . TYR B 1 19 ? 2.504 -27.656 -0.655 1 97.25 19 TYR B O 1
ATOM 1704 N N . ALA B 1 20 ? 2.941 -27.766 1.503 1 98.06 20 ALA B N 1
ATOM 1705 C CA . ALA B 1 20 ? 4.258 -27.156 1.364 1 98.06 20 ALA B CA 1
ATOM 1706 C C . ALA B 1 20 ? 5.086 -27.859 0.298 1 98.06 20 ALA B C 1
ATOM 1708 O O . ALA B 1 20 ? 5.766 -27.203 -0.502 1 98.06 20 ALA B O 1
ATOM 1709 N N . GLU B 1 21 ? 5.02 -29.125 0.281 1 98 21 GLU B N 1
ATOM 1710 C CA . GLU B 1 21 ? 5.781 -29.875 -0.714 1 98 21 GLU B CA 1
ATOM 1711 C C . GLU B 1 21 ? 5.277 -29.594 -2.125 1 98 21 GLU B C 1
ATOM 1713 O O . GLU B 1 21 ? 6.074 -29.453 -3.057 1 98 21 GLU B O 1
ATOM 1718 N N . THR B 1 22 ? 4.004 -29.578 -2.291 1 98.06 22 THR B N 1
ATOM 1719 C CA . THR B 1 22 ? 3.404 -29.312 -3.59 1 98.06 22 THR B CA 1
ATOM 1720 C C . THR B 1 22 ? 3.787 -27.906 -4.078 1 98.06 22 THR B C 1
ATOM 1722 O O . THR B 1 22 ? 4.094 -27.719 -5.258 1 98.06 22 THR B O 1
ATOM 1725 N N . VAL B 1 23 ? 3.785 -26.938 -3.186 1 98.31 23 VAL B N 1
ATOM 1726 C CA . VAL B 1 23 ? 4.18 -25.578 -3.508 1 98.31 23 VAL B CA 1
ATOM 1727 C C . VAL B 1 23 ? 5.656 -25.547 -3.898 1 98.31 23 VAL B C 1
ATOM 1729 O O . VAL B 1 23 ? 6.027 -24.922 -4.891 1 98.31 23 VAL B O 1
ATOM 1732 N N . LEU B 1 24 ? 6.438 -26.234 -3.111 1 98.06 24 LEU B N 1
ATOM 1733 C CA . LEU B 1 24 ? 7.867 -26.297 -3.396 1 98.06 24 LEU B CA 1
ATOM 1734 C C . LEU B 1 24 ? 8.117 -26.875 -4.789 1 98.06 24 LEU B C 1
ATOM 1736 O O . LEU B 1 24 ? 8.938 -26.344 -5.543 1 98.06 24 LEU B O 1
ATOM 1740 N N . GLN B 1 25 ? 7.445 -27.891 -5.125 1 97.94 25 GLN B N 1
ATOM 1741 C CA . GLN B 1 25 ? 7.582 -28.516 -6.434 1 97.94 25 GLN B CA 1
ATOM 1742 C C . GLN B 1 25 ? 7.23 -27.547 -7.551 1 97.94 25 GLN B C 1
ATOM 1744 O O . GLN B 1 25 ? 7.906 -27.5 -8.578 1 97.94 25 GLN B O 1
ATOM 1749 N N . TYR B 1 26 ? 6.219 -26.812 -7.336 1 98.25 26 TYR B N 1
ATOM 1750 C CA . TYR B 1 26 ? 5.812 -25.797 -8.305 1 98.25 26 TYR B CA 1
ATOM 1751 C C . TYR B 1 26 ? 6.934 -24.797 -8.547 1 98.25 26 TYR B C 1
ATOM 1753 O O . TYR B 1 26 ? 7.285 -24.516 -9.695 1 98.25 26 TYR B O 1
ATOM 1761 N N . TYR B 1 27 ? 7.465 -24.266 -7.453 1 97.38 27 TYR B N 1
ATOM 1762 C CA . TYR B 1 27 ? 8.508 -23.25 -7.578 1 97.38 27 TYR B CA 1
ATOM 1763 C C . TYR B 1 27 ? 9.781 -23.859 -8.156 1 97.38 27 TYR B C 1
ATOM 1765 O O . TYR B 1 27 ? 10.469 -23.219 -8.953 1 97.38 27 TYR B O 1
ATOM 1773 N N . ASP B 1 28 ? 10.047 -25.047 -7.766 1 96.12 28 ASP B N 1
ATOM 1774 C CA . ASP B 1 28 ? 11.258 -25.703 -8.258 1 96.12 28 ASP B CA 1
ATOM 1775 C C . ASP B 1 28 ? 11.203 -25.875 -9.773 1 96.12 28 ASP B C 1
ATOM 1777 O O . ASP B 1 28 ? 12.148 -25.531 -10.477 1 96.12 28 ASP B O 1
ATOM 1781 N N . ARG B 1 29 ? 10.172 -26.375 -10.289 1 95.94 29 ARG B N 1
ATOM 1782 C CA . ARG B 1 29 ? 10.094 -26.672 -11.711 1 95.94 29 ARG B CA 1
ATOM 1783 C C . ARG B 1 29 ? 9.977 -25.391 -12.531 1 95.94 29 ARG B C 1
ATOM 1785 O O . ARG B 1 29 ? 10.242 -25.391 -13.734 1 95.94 29 ARG B O 1
ATOM 1792 N N . ASN B 1 30 ? 9.57 -24.281 -11.875 1 96.69 30 ASN B N 1
ATO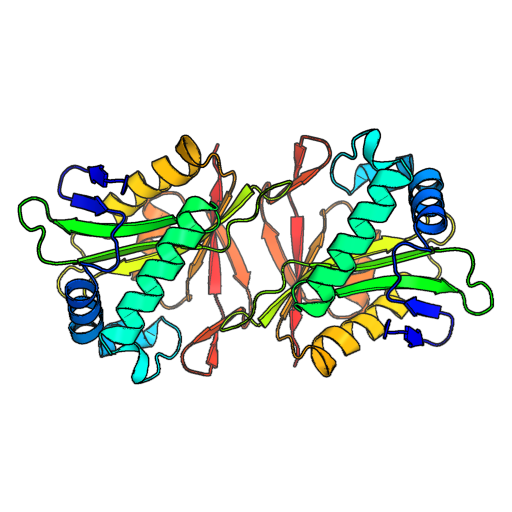M 1793 C CA . ASN B 1 30 ? 9.406 -23.016 -12.586 1 96.69 30 ASN B CA 1
ATOM 1794 C C . ASN B 1 30 ? 10.469 -22 -12.188 1 96.69 30 ASN B C 1
ATOM 1796 O O . ASN B 1 30 ? 10.352 -20.812 -12.492 1 96.69 30 ASN B O 1
ATOM 1800 N N . ARG B 1 31 ? 11.43 -22.391 -11.469 1 93.88 31 ARG B N 1
ATOM 1801 C CA . ARG B 1 31 ? 12.43 -21.531 -10.844 1 93.88 31 ARG B CA 1
ATOM 1802 C C . ARG B 1 31 ? 13.031 -20.562 -11.859 1 93.88 31 ARG B C 1
ATOM 1804 O O . ARG B 1 31 ? 13 -19.344 -11.664 1 93.88 31 ARG B O 1
ATOM 1811 N N . GLU B 1 32 ? 13.531 -21.031 -12.984 1 92.69 32 GLU B N 1
ATOM 1812 C CA . GLU B 1 32 ? 14.164 -20.203 -14.008 1 92.69 32 GLU B CA 1
ATOM 1813 C C . GLU B 1 32 ? 13.133 -19.344 -14.734 1 92.69 32 GLU B C 1
ATOM 1815 O O . GLU B 1 32 ? 13.383 -18.172 -15.008 1 92.69 32 GLU B O 1
ATOM 1820 N N . PHE B 1 33 ? 12.086 -19.922 -14.961 1 93.25 33 PHE B N 1
ATOM 1821 C CA . PHE B 1 33 ? 11.031 -19.25 -15.711 1 93.25 33 PHE B CA 1
ATOM 1822 C C . PHE B 1 33 ? 10.516 -18.031 -14.953 1 93.25 33 PHE B C 1
ATOM 1824 O O . PHE B 1 33 ? 10.359 -16.953 -15.523 1 93.25 33 PHE B O 1
ATOM 1831 N N . LEU B 1 34 ? 10.273 -18.109 -13.609 1 92.88 34 LEU B N 1
ATOM 1832 C CA . LEU B 1 34 ? 9.68 -17.062 -12.789 1 92.88 34 LEU B CA 1
ATOM 1833 C C . LEU B 1 34 ? 10.719 -16.016 -12.422 1 92.88 34 LEU B C 1
ATOM 1835 O O . LEU B 1 34 ? 10.359 -14.891 -12.047 1 92.88 34 LEU B O 1
ATOM 1839 N N . LYS B 1 35 ? 11.938 -16.328 -12.57 1 88.06 35 LYS B N 1
ATOM 1840 C CA . LYS B 1 35 ? 13.047 -15.453 -12.195 1 88.06 35 LYS B CA 1
ATOM 1841 C C . LYS B 1 35 ? 12.992 -14.141 -12.961 1 88.06 35 LYS B C 1
ATOM 1843 O O . LYS B 1 35 ? 13.375 -13.094 -12.438 1 88.06 35 LYS B O 1
ATOM 1848 N N . ALA B 1 36 ? 12.516 -14.117 -14.125 1 85.69 36 ALA B N 1
ATOM 1849 C CA . ALA B 1 36 ? 12.5 -12.953 -15.008 1 85.69 36 ALA B CA 1
ATOM 1850 C C . ALA B 1 36 ? 11.492 -11.914 -14.523 1 85.69 36 ALA B C 1
ATOM 1852 O O . ALA B 1 36 ? 11.578 -10.742 -14.891 1 85.69 36 ALA B O 1
ATOM 1853 N N . TRP B 1 37 ? 10.602 -12.297 -13.664 1 85.94 37 TRP B N 1
ATOM 1854 C CA . TRP B 1 37 ? 9.445 -11.438 -13.406 1 85.94 37 TRP B CA 1
ATOM 1855 C C . TRP B 1 37 ? 9.297 -11.148 -11.922 1 85.94 37 TRP B C 1
ATOM 1857 O O . TRP B 1 37 ? 8.57 -10.242 -11.523 1 85.94 37 TRP B O 1
ATOM 1867 N N . GLU B 1 38 ? 9.977 -11.906 -11.156 1 85.62 38 GLU B N 1
ATOM 1868 C CA . GLU B 1 38 ? 9.719 -11.859 -9.719 1 85.62 38 GLU B CA 1
ATOM 1869 C C . GLU B 1 38 ? 10.945 -11.367 -8.953 1 85.62 38 GLU B C 1
ATOM 1871 O O . GLU B 1 38 ? 12 -11.125 -9.555 1 85.62 38 GLU B O 1
ATOM 1876 N N . GLU B 1 39 ? 10.703 -11.203 -7.668 1 84.44 39 GLU B N 1
ATOM 1877 C CA . GLU B 1 39 ? 11.789 -10.836 -6.766 1 84.44 39 GLU B CA 1
ATOM 1878 C C . GLU B 1 39 ? 12.82 -11.945 -6.66 1 84.44 39 GLU B C 1
ATOM 1880 O O . GLU B 1 39 ? 12.508 -13.117 -6.875 1 84.44 39 GLU B O 1
ATOM 1885 N N . TYR B 1 40 ? 13.969 -11.516 -6.336 1 83 40 TYR B N 1
ATOM 1886 C CA . TYR B 1 40 ? 15.016 -12.492 -6.07 1 83 40 TYR B CA 1
ATOM 1887 C C . TYR B 1 40 ? 14.602 -13.445 -4.949 1 83 40 TYR B C 1
ATOM 1889 O O . TYR B 1 40 ? 14.102 -13.008 -3.912 1 83 40 TYR B O 1
ATOM 1897 N N . ARG B 1 41 ? 14.758 -14.727 -5.254 1 87.25 41 ARG B N 1
ATOM 1898 C CA . ARG B 1 41 ? 14.469 -15.75 -4.25 1 87.25 41 ARG B CA 1
ATOM 1899 C C . ARG B 1 41 ? 15.758 -16.375 -3.73 1 87.25 41 ARG B C 1
ATOM 1901 O O . ARG B 1 41 ? 16.453 -17.078 -4.469 1 87.25 41 ARG B O 1
ATOM 1908 N N . PRO B 1 42 ? 15.977 -16.125 -2.521 1 88.62 42 PRO B N 1
ATOM 1909 C CA . PRO B 1 42 ? 17.156 -16.781 -1.961 1 88.62 42 PRO B CA 1
ATOM 1910 C C . PRO B 1 42 ? 17.016 -18.312 -1.894 1 88.62 42 PRO B C 1
ATOM 1912 O O . PRO B 1 42 ? 15.922 -18.844 -2.082 1 88.62 42 PRO B O 1
ATOM 1915 N N . ASP B 1 43 ? 18.094 -19.016 -1.579 1 89.75 43 ASP B N 1
ATOM 1916 C CA . ASP B 1 43 ? 18.109 -20.469 -1.579 1 89.75 43 ASP B CA 1
ATOM 1917 C C . ASP B 1 43 ? 17.141 -21.031 -0.545 1 89.75 43 ASP B C 1
ATOM 1919 O O . ASP B 1 43 ? 16.547 -22.094 -0.761 1 89.75 43 ASP B O 1
ATOM 1923 N N . ASP B 1 44 ? 17.016 -20.328 0.451 1 93.31 44 ASP B N 1
ATOM 1924 C CA . ASP B 1 44 ? 16.156 -20.828 1.517 1 93.31 44 ASP B CA 1
ATOM 1925 C C . ASP B 1 44 ? 14.695 -20.859 1.068 1 93.31 44 ASP B C 1
ATOM 1927 O O . ASP B 1 44 ? 13.875 -21.562 1.655 1 93.31 44 ASP B O 1
ATOM 1931 N N . PHE B 1 45 ? 14.383 -20.109 0.106 1 94.25 45 PHE B N 1
ATOM 1932 C CA . PHE B 1 45 ? 13.039 -20.094 -0.46 1 94.25 45 PHE B CA 1
ATOM 1933 C C . PHE B 1 45 ? 12.648 -21.484 -0.958 1 94.25 45 PHE B C 1
ATOM 1935 O O . PHE B 1 45 ? 11.492 -21.891 -0.864 1 94.25 45 PHE B O 1
ATOM 1942 N N . PHE B 1 46 ? 13.703 -22.234 -1.322 1 96.19 46 PHE B N 1
ATOM 1943 C CA . PHE B 1 46 ? 13.453 -23.516 -1.976 1 96.19 46 PHE B CA 1
ATOM 1944 C C . PHE B 1 46 ? 13.617 -24.672 -0.99 1 96.19 46 PHE B C 1
ATOM 1946 O O . PHE B 1 46 ? 14.125 -25.734 -1.349 1 96.19 46 PHE B O 1
ATOM 1953 N N . THR B 1 47 ? 13.25 -24.391 0.199 1 97.44 47 THR B N 1
ATOM 1954 C CA . THR B 1 47 ? 13.219 -25.438 1.224 1 97.44 47 THR B CA 1
ATOM 1955 C C . THR B 1 47 ? 11.797 -25.672 1.719 1 97.44 47 THR B C 1
ATOM 1957 O O . THR B 1 47 ? 10.961 -24.766 1.66 1 97.44 47 THR B O 1
ATOM 1960 N N . LEU B 1 48 ? 11.602 -26.844 2.156 1 97.44 48 LEU B N 1
ATOM 1961 C CA . LEU B 1 48 ? 10.289 -27.219 2.695 1 97.44 48 LEU B CA 1
ATOM 1962 C C . LEU B 1 48 ? 9.945 -26.359 3.908 1 97.44 48 LEU B C 1
ATOM 1964 O O . LEU B 1 48 ? 8.805 -25.906 4.055 1 97.44 48 LEU B O 1
ATOM 1968 N N . ASP B 1 49 ? 10.836 -26.156 4.727 1 97.5 49 ASP B N 1
ATOM 1969 C CA . ASP B 1 49 ? 10.633 -25.375 5.945 1 97.5 49 ASP B CA 1
ATOM 1970 C C . ASP B 1 49 ? 10.195 -23.953 5.625 1 97.5 49 ASP B C 1
ATOM 1972 O O . ASP B 1 49 ? 9.266 -23.422 6.238 1 97.5 49 ASP B O 1
ATOM 1976 N N . TYR B 1 50 ? 10.805 -23.375 4.68 1 97.56 50 TYR B N 1
ATOM 1977 C CA . TYR B 1 50 ? 10.445 -22.031 4.27 1 97.56 50 TYR B CA 1
ATOM 1978 C C . TYR B 1 50 ? 9.016 -21.969 3.76 1 97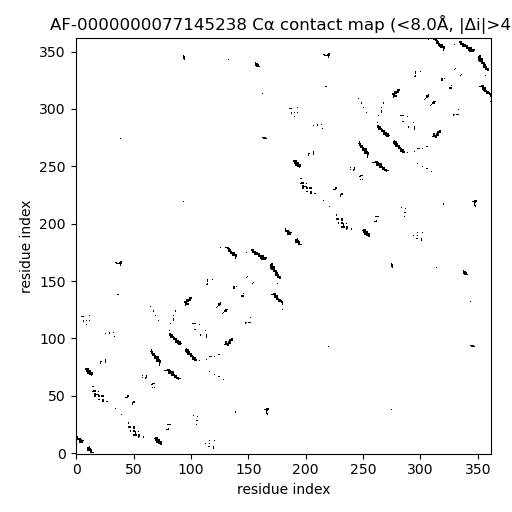.56 50 TYR B C 1
ATOM 1980 O O . TYR B 1 50 ? 8.234 -21.109 4.172 1 97.56 50 TYR B O 1
ATOM 1988 N N . GLN B 1 51 ? 8.711 -22.859 2.914 1 97.94 51 GLN B N 1
ATOM 1989 C CA . GLN B 1 51 ? 7.379 -22.859 2.318 1 97.94 51 GLN B CA 1
ATOM 1990 C C . GLN B 1 51 ? 6.305 -23.125 3.373 1 97.94 51 GLN B C 1
ATOM 1992 O O . GLN B 1 51 ? 5.215 -22.547 3.309 1 97.94 51 GLN B O 1
ATOM 1997 N N . LYS B 1 52 ? 6.582 -23.984 4.32 1 98.12 52 LYS B N 1
ATOM 1998 C CA . LYS B 1 52 ? 5.652 -24.219 5.422 1 98.12 52 LYS B CA 1
ATOM 1999 C C . LYS B 1 52 ? 5.379 -22.938 6.195 1 98.12 52 LYS B C 1
ATOM 2001 O O . LYS B 1 52 ? 4.223 -22.594 6.449 1 98.12 52 LYS B O 1
ATOM 2006 N N . LYS B 1 53 ? 6.418 -22.297 6.52 1 97.75 53 LYS B N 1
ATOM 2007 C CA . LYS B 1 53 ? 6.297 -21.047 7.266 1 97.75 53 LYS B CA 1
ATOM 2008 C C . LYS B 1 53 ? 5.535 -20 6.457 1 97.75 53 LYS B C 1
ATOM 2010 O O . LYS B 1 53 ? 4.711 -19.266 7.008 1 97.75 53 LYS B O 1
ATOM 2015 N N . LYS B 1 54 ? 5.855 -19.938 5.219 1 97.19 54 LYS B N 1
ATOM 2016 C CA . LYS B 1 54 ? 5.191 -18.984 4.34 1 97.19 54 LYS B CA 1
ATOM 2017 C C . LYS B 1 54 ? 3.691 -19.266 4.262 1 97.19 54 LYS B C 1
ATOM 2019 O O . LYS B 1 54 ? 2.879 -18.344 4.348 1 97.19 54 LYS B O 1
ATOM 2024 N N . LEU B 1 55 ? 3.332 -20.484 4.133 1 97.75 55 LEU B N 1
ATOM 2025 C CA . LEU B 1 55 ? 1.926 -20.859 4.039 1 97.75 55 LEU B CA 1
ATOM 2026 C C . LEU B 1 55 ? 1.199 -20.562 5.348 1 97.75 55 LEU B C 1
ATOM 2028 O O . LEU B 1 55 ? 0.033 -20.156 5.34 1 97.75 55 LEU B O 1
ATOM 2032 N N . GLN B 1 56 ? 1.845 -20.734 6.434 1 97.44 56 GLN B N 1
ATOM 2033 C CA . GLN B 1 56 ? 1.271 -20.391 7.727 1 97.44 56 GLN B CA 1
ATOM 2034 C C . GLN B 1 56 ? 1.033 -18.891 7.84 1 97.44 56 GLN B C 1
ATOM 2036 O O . GLN B 1 56 ? -0.021 -18.453 8.312 1 97.44 56 GLN B O 1
ATOM 2041 N N . LYS B 1 57 ? 2.004 -18.188 7.406 1 97.12 57 LYS B N 1
ATOM 2042 C CA . LYS B 1 57 ? 1.881 -16.734 7.414 1 97.12 57 LYS B CA 1
ATOM 2043 C C . LYS B 1 57 ? 0.745 -16.281 6.504 1 97.12 57 LYS B C 1
ATOM 2045 O O . LYS B 1 57 ? -0.049 -15.414 6.883 1 97.12 57 LYS B O 1
ATOM 2050 N N . ASP B 1 58 ? 0.721 -16.844 5.367 1 95.62 58 ASP B N 1
ATOM 2051 C CA . ASP B 1 58 ? -0.318 -16.5 4.402 1 95.62 58 ASP B CA 1
ATOM 2052 C C . ASP B 1 58 ? -1.709 -16.75 4.98 1 95.62 58 ASP B C 1
ATOM 2054 O O . ASP B 1 58 ? -2.625 -15.945 4.785 1 95.62 58 ASP B O 1
ATOM 2058 N N . ARG B 1 59 ? -1.848 -17.828 5.57 1 94.88 59 ARG B N 1
ATOM 2059 C CA . ARG B 1 59 ? -3.131 -18.172 6.176 1 94.88 59 ARG B CA 1
ATOM 2060 C C . ARG B 1 59 ? -3.537 -17.141 7.223 1 94.88 59 ARG B C 1
ATOM 2062 O O . ARG B 1 59 ? -4.691 -16.719 7.27 1 94.88 59 ARG B O 1
ATOM 2069 N N . LYS B 1 60 ? -2.631 -16.781 8.062 1 95.5 60 LYS B N 1
ATOM 2070 C CA . LYS B 1 60 ? -2.895 -15.773 9.086 1 95.5 60 LYS B CA 1
ATOM 2071 C C . LYS B 1 60 ? -3.303 -14.453 8.445 1 95.5 60 LYS B C 1
ATOM 2073 O O . LYS B 1 60 ? -4.277 -13.828 8.875 1 95.5 60 LYS B O 1
ATOM 2078 N N . GLU B 1 61 ? -2.564 -14.047 7.461 1 95.81 61 GLU B N 1
ATOM 2079 C CA . GLU B 1 61 ? -2.842 -12.789 6.785 1 95.81 61 GLU B CA 1
ATOM 2080 C C . GLU B 1 61 ? -4.176 -12.836 6.047 1 95.81 61 GLU B C 1
ATOM 2082 O O . GLU B 1 61 ? -4.879 -11.828 5.949 1 95.81 61 GLU B O 1
ATOM 2087 N N . PHE B 1 62 ? -4.469 -13.961 5.547 1 94.38 62 PHE B N 1
ATOM 2088 C CA . PHE B 1 62 ? -5.766 -14.148 4.91 1 94.38 62 PHE B CA 1
ATOM 2089 C C . PHE B 1 62 ? -6.895 -13.945 5.91 1 94.38 62 PHE B C 1
ATOM 2091 O O . PHE B 1 62 ? -7.855 -13.227 5.633 1 94.38 62 PHE B O 1
ATOM 2098 N N . GLU B 1 63 ? -6.797 -14.531 7.02 1 92.69 63 GLU B N 1
ATOM 2099 C CA . GLU B 1 63 ? -7.797 -14.414 8.078 1 92.69 63 GLU B CA 1
ATOM 2100 C C . GLU B 1 63 ? -7.953 -12.961 8.523 1 92.69 63 GLU B C 1
ATOM 2102 O O . GLU B 1 63 ? -9.047 -12.531 8.883 1 92.69 63 GLU B O 1
ATOM 2107 N N . GLU B 1 64 ? -6.879 -12.305 8.422 1 94.31 64 GLU B N 1
ATOM 2108 C CA . GLU B 1 64 ? -6.887 -10.898 8.812 1 94.31 64 GLU B CA 1
ATOM 2109 C C . GLU B 1 64 ? -7.367 -10 7.676 1 94.31 64 GLU B C 1
ATOM 2111 O O . GLU B 1 64 ? -7.5 -8.789 7.844 1 94.31 64 GLU B O 1
ATOM 2116 N N . GLY B 1 65 ? -7.562 -10.57 6.5 1 93.81 65 GLY B N 1
ATOM 2117 C CA . GLY B 1 65 ? -8.062 -9.82 5.359 1 93.81 65 GLY B CA 1
ATOM 2118 C C . GLY B 1 65 ? -6.996 -8.992 4.668 1 93.81 65 GLY B C 1
ATOM 2119 O O . GLY B 1 65 ? -7.309 -8.055 3.938 1 93.81 65 GLY B O 1
ATOM 2120 N N . LYS B 1 66 ? -5.723 -9.336 4.859 1 96 66 LYS B N 1
ATOM 2121 C CA . LYS B 1 66 ? -4.609 -8.547 4.344 1 96 66 LYS B CA 1
ATOM 2122 C C . LYS B 1 66 ? -4.16 -9.055 2.979 1 96 66 LYS B C 1
ATOM 2124 O O . LYS B 1 66 ? -3.508 -8.336 2.223 1 96 66 LYS B O 1
ATOM 2129 N N . ILE B 1 67 ? -4.473 -10.344 2.705 1 97.56 67 ILE B N 1
ATOM 2130 C CA . ILE B 1 67 ? -4.105 -10.953 1.433 1 97.56 67 ILE B CA 1
ATOM 2131 C C . ILE B 1 67 ? -5.18 -11.953 1.014 1 97.56 67 ILE B C 1
ATOM 2133 O O . ILE B 1 67 ? -5.902 -12.492 1.857 1 97.56 67 ILE B O 1
ATOM 2137 N N . ILE B 1 68 ? -5.367 -12.109 -0.244 1 97.56 68 ILE B N 1
ATOM 2138 C CA . ILE B 1 68 ? -6.066 -13.234 -0.851 1 97.56 68 ILE B CA 1
ATOM 2139 C C . ILE B 1 68 ? -5.121 -14 -1.771 1 97.56 68 ILE B C 1
ATOM 2141 O O . ILE B 1 68 ? -4.68 -13.469 -2.795 1 97.56 68 ILE B O 1
ATOM 2145 N N . ARG B 1 69 ? -4.812 -15.18 -1.406 1 98.06 69 ARG B N 1
ATOM 2146 C CA . ARG B 1 69 ? -3.953 -16 -2.252 1 98.06 69 ARG B CA 1
ATOM 2147 C C . ARG B 1 69 ? -4.641 -17.312 -2.617 1 98.06 69 ARG B C 1
ATOM 2149 O O . ARG B 1 69 ? -5.02 -18.094 -1.736 1 98.06 69 ARG B O 1
ATOM 2156 N N . LEU B 1 70 ? -4.797 -17.578 -3.859 1 98.19 70 LEU B N 1
ATOM 2157 C CA . LEU B 1 70 ? -5.48 -18.75 -4.391 1 98.19 70 LEU B CA 1
ATOM 2158 C C . LEU B 1 70 ? -4.566 -19.547 -5.324 1 98.19 70 LEU B C 1
ATOM 2160 O O . LEU B 1 70 ? -4.102 -19.016 -6.336 1 98.19 70 LEU B O 1
ATOM 2164 N N . TRP B 1 71 ? -4.344 -20.75 -4.977 1 98.69 71 TRP B N 1
ATOM 2165 C CA . TRP B 1 71 ? -3.533 -21.641 -5.801 1 98.69 71 TRP B CA 1
ATOM 2166 C C . TRP B 1 71 ? -4.398 -22.391 -6.805 1 98.69 71 TRP B C 1
ATOM 2168 O O . TRP B 1 71 ? -5.508 -22.828 -6.477 1 98.69 71 TRP B O 1
ATOM 2178 N N . ILE B 1 72 ? -3.891 -22.562 -7.969 1 98.81 72 ILE B N 1
ATOM 2179 C CA . ILE B 1 72 ? -4.684 -23.062 -9.094 1 98.81 72 ILE B CA 1
ATOM 2180 C C . ILE B 1 72 ? -4.395 -24.547 -9.312 1 98.81 72 ILE B C 1
ATOM 2182 O O . ILE B 1 72 ? -3.234 -24.938 -9.461 1 98.81 72 ILE B O 1
ATOM 2186 N N . PHE B 1 73 ? -5.414 -25.297 -9.375 1 98.62 73 PHE B N 1
ATOM 2187 C CA . PHE B 1 73 ? -5.379 -26.703 -9.727 1 98.62 73 PHE B CA 1
ATOM 2188 C C . PHE B 1 73 ? -6.281 -27 -10.922 1 98.62 73 PHE B C 1
ATOM 2190 O O . PHE B 1 73 ? -7.344 -26.375 -11.07 1 98.62 73 PHE B O 1
ATOM 2197 N N . LYS B 1 74 ? -5.824 -27.922 -11.75 1 98.19 74 LYS B N 1
ATOM 2198 C CA . LYS B 1 74 ? -6.738 -28.422 -12.781 1 98.19 74 LYS B CA 1
ATOM 2199 C C . LYS B 1 74 ? -7.766 -29.375 -12.18 1 98.19 74 LYS B C 1
ATOM 2201 O O . LYS B 1 74 ? -7.434 -30.188 -11.305 1 98.19 74 LYS B O 1
ATOM 2206 N N . LYS B 1 75 ? -8.953 -29.219 -12.695 1 97.25 75 LYS B N 1
ATOM 2207 C CA . LYS B 1 75 ? -9.938 -30.219 -12.305 1 97.25 75 LYS B CA 1
ATOM 2208 C C . LYS B 1 75 ? -9.477 -31.625 -12.695 1 97.25 75 LYS B C 1
ATOM 2210 O O . LYS B 1 75 ? -8.969 -31.828 -13.805 1 97.25 75 LYS B O 1
ATOM 2215 N N . GLY B 1 76 ? -9.633 -32.562 -11.797 1 93.81 76 GLY B N 1
ATOM 2216 C CA . GLY B 1 76 ? -9.219 -33.938 -12.031 1 93.81 76 GLY B CA 1
ATOM 2217 C C . GLY B 1 76 ? -7.805 -34.219 -11.555 1 93.81 76 GLY B C 1
ATOM 2218 O O . GLY B 1 76 ? -7.367 -35.375 -11.562 1 93.81 76 GLY B O 1
ATOM 2219 N N . ASP B 1 77 ? -7.004 -33.125 -11.156 1 93.94 77 ASP B N 1
ATOM 2220 C CA . ASP B 1 77 ? -5.66 -33.281 -10.609 1 93.94 77 ASP B CA 1
ATOM 2221 C C . ASP B 1 77 ? -5.43 -32.344 -9.438 1 93.94 77 ASP B C 1
ATOM 2223 O O . ASP B 1 77 ? -5.016 -31.188 -9.641 1 93.94 77 ASP B O 1
ATOM 2227 N N . ASP B 1 78 ? -5.543 -32.844 -8.289 1 88.75 78 ASP B N 1
ATOM 2228 C CA . ASP B 1 78 ? -5.402 -32 -7.105 1 88.75 78 ASP B CA 1
ATOM 2229 C C . ASP B 1 78 ? -3.994 -32.094 -6.527 1 88.75 78 ASP B C 1
ATOM 2231 O O . ASP B 1 78 ? -3.709 -31.516 -5.477 1 88.75 78 ASP B O 1
ATOM 2235 N N . THR B 1 79 ? -3.182 -32.75 -7.219 1 91.94 79 THR B N 1
ATOM 2236 C CA . THR B 1 79 ? -1.854 -32.969 -6.664 1 91.94 79 THR B CA 1
ATOM 2237 C C . THR B 1 79 ? -0.833 -32.031 -7.277 1 91.94 79 THR B C 1
ATOM 2239 O O . THR B 1 79 ? 0.311 -31.953 -6.824 1 91.94 79 THR B O 1
ATOM 2242 N N . LYS B 1 80 ? -1.293 -31.344 -8.266 1 97.31 80 LYS B N 1
ATOM 2243 C CA . LYS B 1 80 ? -0.347 -30.484 -8.969 1 97.31 80 LYS B CA 1
ATOM 2244 C C . LYS B 1 80 ? -0.848 -29.047 -9.023 1 97.31 80 LYS B C 1
ATOM 2246 O O . LYS B 1 80 ? -1.936 -28.781 -9.539 1 97.31 80 LYS B O 1
ATOM 2251 N N . ILE B 1 81 ? -0.071 -28.172 -8.523 1 98.56 81 ILE B N 1
ATOM 2252 C CA . ILE B 1 81 ? -0.336 -26.75 -8.648 1 98.56 81 ILE B CA 1
ATOM 2253 C C . ILE B 1 81 ? 0.141 -26.25 -10.008 1 98.56 81 ILE B C 1
ATOM 2255 O O . ILE B 1 81 ? 1.262 -26.547 -10.43 1 98.56 81 ILE B O 1
ATOM 2259 N N . ILE B 1 82 ? -0.694 -25.469 -10.688 1 98.56 82 ILE B N 1
ATOM 2260 C CA . ILE B 1 82 ? -0.252 -25 -11.992 1 98.56 82 ILE B CA 1
ATOM 2261 C C . ILE B 1 82 ? -0.13 -23.469 -11.984 1 98.56 82 ILE B C 1
ATOM 2263 O O . ILE B 1 82 ? 0.27 -22.875 -12.977 1 98.56 82 ILE B O 1
ATOM 2267 N N . GLY B 1 83 ? -0.452 -22.797 -10.875 1 98.5 83 GLY B N 1
ATOM 2268 C CA . GLY B 1 83 ? -0.342 -21.344 -10.797 1 98.5 83 GLY B CA 1
ATOM 2269 C C . GLY B 1 83 ? -0.854 -20.781 -9.492 1 98.5 83 GLY B C 1
ATOM 2270 O O . GLY B 1 83 ? -1.169 -21.516 -8.562 1 98.5 83 GLY B O 1
ATOM 2271 N N . CYS B 1 84 ? -0.889 -19.484 -9.453 1 98.5 84 CYS B N 1
ATOM 2272 C CA . CYS B 1 84 ? -1.317 -18.781 -8.242 1 98.5 84 CYS B CA 1
ATOM 2273 C C . CYS B 1 84 ? -1.806 -17.375 -8.578 1 98.5 84 CYS B C 1
ATOM 2275 O O . CYS B 1 84 ? -1.227 -16.688 -9.422 1 98.5 84 CYS B O 1
ATOM 2277 N N . ILE B 1 85 ? -2.85 -17 -7.984 1 98.56 85 ILE B N 1
ATOM 2278 C CA . ILE B 1 85 ? -3.346 -15.617 -8.016 1 98.56 85 ILE B CA 1
ATOM 2279 C C . ILE B 1 85 ? -3.311 -15.031 -6.605 1 98.56 85 ILE B C 1
ATOM 2281 O O . ILE B 1 85 ? -3.791 -15.648 -5.652 1 98.56 85 ILE B O 1
ATOM 2285 N N . SER B 1 86 ? -2.775 -13.867 -6.523 1 98.31 86 SER B N 1
ATOM 2286 C CA . SER B 1 86 ? -2.672 -13.242 -5.211 1 98.31 86 SER B CA 1
ATOM 2287 C C . SER B 1 86 ? -3.117 -11.781 -5.262 1 98.31 86 SER B C 1
ATOM 2289 O O . SER B 1 86 ? -2.707 -11.031 -6.148 1 98.31 86 SER B O 1
ATOM 2291 N N . PHE B 1 87 ? -4.008 -11.398 -4.391 1 98.69 87 PHE B N 1
ATOM 2292 C CA . PHE B 1 87 ? -4.297 -10.008 -4.066 1 98.69 87 PHE B CA 1
ATOM 2293 C C . PHE B 1 87 ? -3.572 -9.586 -2.797 1 98.69 87 PHE B C 1
ATOM 2295 O O . PHE B 1 87 ? -3.949 -9.992 -1.695 1 98.69 87 PHE B O 1
ATOM 2302 N N . ASN B 1 88 ? -2.574 -8.766 -3.012 1 97.75 88 ASN B N 1
ATOM 2303 C CA . ASN B 1 88 ? -1.667 -8.359 -1.942 1 97.75 88 ASN B CA 1
ATOM 2304 C C . ASN B 1 88 ? -1.891 -6.906 -1.532 1 97.75 88 ASN B C 1
ATOM 2306 O O . ASN B 1 88 ? -2.607 -6.172 -2.211 1 97.75 88 ASN B O 1
ATOM 2310 N N . LEU B 1 89 ? -1.327 -6.586 -0.331 1 97.38 89 LEU B N 1
ATOM 2311 C CA . LEU B 1 89 ? -1.349 -5.203 0.136 1 97.38 89 LEU B CA 1
ATOM 2312 C C . LEU B 1 89 ? -2.77 -4.652 0.135 1 97.38 89 LEU B C 1
ATOM 2314 O O . LEU B 1 89 ? -3.023 -3.58 -0.418 1 97.38 89 LEU B O 1
ATOM 2318 N N . ILE B 1 90 ? -3.66 -5.418 0.704 1 98.31 90 ILE B N 1
ATOM 2319 C CA . ILE B 1 90 ? -5.039 -4.957 0.811 1 98.31 90 ILE B CA 1
ATOM 2320 C C . ILE B 1 90 ? -5.121 -3.803 1.807 1 98.31 90 ILE B C 1
ATOM 2322 O O . ILE B 1 90 ? -4.703 -3.938 2.959 1 98.31 90 ILE B O 1
ATOM 2326 N N . VAL B 1 91 ? -5.586 -2.721 1.373 1 97.5 91 VAL B N 1
ATOM 2327 C CA . VAL B 1 91 ? -5.77 -1.53 2.195 1 97.5 91 VAL B CA 1
ATOM 2328 C C . VAL B 1 91 ? -7.254 -1.193 2.293 1 97.5 91 VAL B C 1
ATOM 2330 O O . VAL B 1 91 ? -7.941 -1.088 1.275 1 97.5 91 VAL B O 1
ATOM 2333 N N . ARG B 1 92 ? -7.727 -1.086 3.529 1 96.94 92 ARG B N 1
ATOM 2334 C CA . ARG B 1 92 ? -9.125 -0.762 3.775 1 96.94 92 ARG B CA 1
ATOM 2335 C C . ARG B 1 92 ? -9.312 0.738 3.982 1 96.94 92 ARG B C 1
ATOM 2337 O O . ARG B 1 92 ? -8.469 1.536 3.57 1 96.94 92 ARG B O 1
ATOM 2344 N N . GLY B 1 93 ? -10.477 1.122 4.527 1 94.44 93 GLY B N 1
ATOM 2345 C CA . GLY B 1 93 ? -10.758 2.537 4.711 1 94.44 93 GLY B CA 1
ATOM 2346 C C . GLY B 1 93 ? -11.078 3.258 3.416 1 94.44 93 GLY B C 1
ATOM 2347 O O . GLY B 1 93 ? -11.945 2.826 2.66 1 94.44 93 GLY B O 1
ATOM 2348 N N . ILE B 1 94 ? -10.305 4.332 3.178 1 95.06 94 ILE B N 1
ATOM 2349 C CA . ILE B 1 94 ? -10.68 5.188 2.057 1 95.06 94 ILE B CA 1
ATOM 2350 C C . ILE B 1 94 ? -10.078 4.641 0.765 1 95.06 94 ILE B C 1
ATOM 2352 O O . ILE B 1 94 ? -10.344 5.16 -0.322 1 95.06 94 ILE B O 1
ATOM 2356 N N . TYR B 1 95 ? -9.289 3.611 0.818 1 96.75 95 TYR B N 1
ATOM 2357 C CA . TYR B 1 95 ? -8.664 3.057 -0.375 1 96.75 95 TYR B CA 1
ATOM 2358 C C . TYR B 1 95 ? -9.492 1.914 -0.948 1 96.75 95 TYR B C 1
ATOM 2360 O O . TYR B 1 95 ? -9.898 1.953 -2.113 1 96.75 95 TYR B O 1
ATOM 2368 N N . GLN B 1 96 ? -9.789 0.788 -0.021 1 97.88 96 GLN B N 1
ATOM 2369 C CA . GLN B 1 96 ? -10.438 -0.453 -0.433 1 97.88 96 GLN B CA 1
ATOM 2370 C C . GLN B 1 96 ? -9.805 -1.007 -1.706 1 97.88 96 GLN B C 1
ATOM 2372 O O . GLN B 1 96 ? -10.508 -1.292 -2.68 1 97.88 96 GLN B O 1
ATOM 2377 N N . SER B 1 97 ? -8.484 -1.165 -1.644 1 98.44 97 SER B N 1
ATOM 2378 C CA . SER B 1 97 ? -7.727 -1.538 -2.834 1 98.44 97 SER B CA 1
ATOM 2379 C C . SER B 1 97 ? -6.738 -2.662 -2.531 1 98.44 97 SER B C 1
ATOM 2381 O O . SER B 1 97 ? -6.523 -3.008 -1.367 1 98.44 97 SER B O 1
ATOM 2383 N N . CYS B 1 98 ? -6.188 -3.254 -3.584 1 98.62 98 CYS B N 1
ATOM 2384 C CA . CYS B 1 98 ? -5.156 -4.281 -3.469 1 98.62 98 CYS B CA 1
ATOM 2385 C C . CYS B 1 98 ? -4.27 -4.305 -4.707 1 98.62 98 CYS B C 1
ATOM 2387 O O . CYS B 1 98 ? -4.551 -3.617 -5.691 1 98.62 98 CYS B O 1
ATOM 2389 N N . VAL B 1 99 ? -3.205 -5.039 -4.602 1 98.69 99 VAL B N 1
ATOM 2390 C CA . VAL B 1 99 ? -2.285 -5.258 -5.715 1 98.69 99 VAL B CA 1
ATOM 2391 C C . VAL B 1 99 ? -2.365 -6.711 -6.176 1 98.69 99 VAL B C 1
ATOM 2393 O O . VAL B 1 99 ? -2.193 -7.633 -5.375 1 98.69 99 VAL B O 1
ATOM 2396 N N . LEU B 1 100 ? -2.621 -6.84 -7.453 1 98.69 100 LEU B N 1
ATOM 2397 C CA . LEU B 1 100 ? -2.775 -8.156 -8.062 1 98.69 100 LEU B CA 1
ATOM 2398 C C . LEU B 1 100 ? -1.433 -8.688 -8.562 1 98.69 100 LEU B C 1
ATOM 2400 O O . LEU B 1 100 ? -0.645 -7.941 -9.148 1 98.69 100 LEU B O 1
ATOM 2404 N N . SER B 1 101 ? -1.169 -9.922 -8.289 1 97.44 101 SER B N 1
ATOM 2405 C CA . SER B 1 101 ? -0.091 -10.703 -8.883 1 97.44 101 SER B CA 1
ATOM 2406 C C . SER B 1 101 ? -0.565 -12.102 -9.258 1 97.44 101 SER B C 1
ATOM 2408 O O . SER B 1 101 ? -1.417 -12.68 -8.578 1 97.44 101 SER B O 1
ATOM 2410 N N . TYR B 1 102 ? -0.016 -12.57 -10.328 1 98 102 TYR B N 1
ATOM 2411 C CA . TYR B 1 102 ? -0.335 -13.93 -10.727 1 98 102 TYR B CA 1
ATOM 2412 C C . TYR B 1 102 ? 0.832 -14.57 -11.469 1 98 102 TYR B C 1
ATOM 2414 O O . TYR B 1 102 ? 1.654 -13.867 -12.062 1 98 102 TYR B O 1
ATOM 2422 N N . LYS B 1 103 ? 0.85 -15.844 -11.391 1 97.19 103 LYS B N 1
ATOM 2423 C CA . LYS B 1 103 ? 1.859 -16.656 -12.062 1 97.19 103 LYS B CA 1
ATOM 2424 C C . LYS B 1 103 ? 1.278 -18 -12.516 1 97.19 103 LYS B C 1
ATOM 2426 O O . LYS B 1 103 ? 0.303 -18.484 -11.945 1 97.19 103 LYS B O 1
ATOM 2431 N N . LEU B 1 104 ? 1.839 -18.531 -13.516 1 97.44 104 LEU B N 1
ATOM 2432 C CA . LEU B 1 104 ? 1.413 -19.797 -14.094 1 97.44 104 LEU B CA 1
ATOM 2433 C C . LEU B 1 104 ? 2.613 -20.688 -14.391 1 97.44 104 LEU B C 1
ATOM 2435 O O . LEU B 1 104 ? 3.723 -20.203 -14.602 1 97.44 104 LEU B O 1
ATOM 2439 N N . ASP B 1 105 ? 2.383 -21.969 -14.359 1 97.81 105 ASP B N 1
ATOM 2440 C CA . ASP B 1 105 ? 3.377 -22.953 -14.75 1 97.81 105 ASP B CA 1
ATOM 2441 C C . ASP B 1 105 ? 3.785 -22.781 -16.203 1 97.81 105 ASP B C 1
ATOM 2443 O O . ASP B 1 105 ? 2.932 -22.625 -17.078 1 97.81 105 ASP B O 1
ATOM 2447 N N . LYS B 1 106 ? 5.074 -22.844 -16.469 1 96.5 106 LYS B N 1
ATOM 2448 C CA . LYS B 1 106 ? 5.621 -22.656 -17.797 1 96.5 106 LYS B CA 1
ATOM 2449 C C . LYS B 1 106 ? 5.008 -23.641 -18.797 1 96.5 106 LYS B C 1
ATOM 2451 O O . LYS B 1 106 ? 4.793 -23.312 -19.953 1 96.5 106 LYS B O 1
ATOM 2456 N N . ALA B 1 107 ? 4.676 -24.781 -18.328 1 96.81 107 ALA B N 1
ATOM 2457 C CA . ALA B 1 107 ? 4.172 -25.844 -19.172 1 96.81 107 ALA B CA 1
ATOM 2458 C C . ALA B 1 107 ? 2.695 -25.641 -19.5 1 96.81 107 ALA B C 1
ATOM 2460 O O . ALA B 1 107 ? 2.139 -26.328 -20.359 1 96.81 107 ALA B O 1
ATOM 2461 N N . GLU B 1 108 ? 2.09 -24.688 -18.891 1 97.19 108 GLU B N 1
ATOM 2462 C CA . GLU B 1 108 ? 0.645 -24.531 -19.031 1 97.19 108 GLU B CA 1
ATOM 2463 C C . GLU B 1 108 ? 0.292 -23.203 -19.703 1 97.19 108 GLU B C 1
ATOM 2465 O O . GLU B 1 108 ? -0.857 -22.766 -19.641 1 97.19 108 GLU B O 1
ATOM 2470 N N . LEU B 1 109 ? 1.203 -22.578 -20.328 1 94.5 109 LEU B N 1
ATOM 2471 C CA . LEU B 1 109 ? 1.022 -21.25 -20.938 1 94.5 109 LEU B CA 1
ATOM 2472 C C . LEU B 1 109 ? 0.104 -21.344 -22.156 1 94.5 109 LEU B C 1
ATOM 2474 O O . LEU B 1 109 ? 0.023 -22.375 -22.812 1 94.5 109 LEU B O 1
ATOM 2478 N N . ASN B 1 110 ? -0.601 -20.234 -22.359 1 94.25 110 ASN B N 1
ATOM 2479 C CA . ASN B 1 110 ? -1.37 -20 -23.578 1 94.25 110 ASN B CA 1
ATOM 2480 C C . ASN B 1 110 ? -2.535 -20.969 -23.688 1 94.25 110 ASN B C 1
ATOM 2482 O O . ASN B 1 110 ? -2.85 -21.438 -24.781 1 94.25 110 ASN B O 1
ATOM 2486 N N . LYS B 1 111 ? -3.059 -21.391 -22.562 1 96.69 111 LYS B N 1
ATOM 2487 C CA . LYS B 1 111 ? -4.219 -22.266 -22.547 1 96.69 111 LYS B CA 1
ATOM 2488 C C . LYS B 1 111 ? -5.441 -21.562 -21.969 1 96.69 111 LYS B C 1
ATOM 2490 O O . LYS B 1 111 ? -6.492 -22.188 -21.781 1 96.69 111 LYS B O 1
ATOM 2495 N N . GLY B 1 112 ? -5.281 -20.312 -21.578 1 97.25 112 GLY B N 1
ATOM 2496 C CA . GLY B 1 112 ? -6.391 -19.516 -21.078 1 97.25 112 GLY B CA 1
ATOM 2497 C C . GLY B 1 112 ? -6.652 -19.734 -19.594 1 97.25 112 GLY B C 1
ATOM 2498 O O . GLY B 1 112 ? -7.637 -19.219 -19.062 1 97.25 112 GLY B O 1
ATOM 2499 N N . TYR B 1 113 ? -5.766 -20.453 -18.922 1 98.25 113 TYR B N 1
ATOM 2500 C CA . TYR B 1 113 ? -5.996 -20.812 -17.531 1 98.25 113 TYR B CA 1
ATOM 2501 C C . TYR B 1 113 ? -5.91 -19.578 -16.641 1 98.25 113 TYR B C 1
ATOM 2503 O O . TYR B 1 113 ? -6.723 -19.406 -15.727 1 98.25 113 TYR B O 1
ATOM 2511 N N . THR B 1 114 ? -4.977 -18.734 -16.859 1 98.25 114 THR B N 1
ATOM 2512 C CA . THR B 1 114 ? -4.824 -17.547 -16.031 1 98.25 114 THR B CA 1
ATOM 2513 C C . THR B 1 114 ? -6.047 -16.641 -16.156 1 98.25 114 THR B C 1
ATOM 2515 O O . THR B 1 114 ? -6.594 -16.203 -15.148 1 98.25 114 THR B O 1
ATOM 2518 N N . THR B 1 115 ? -6.48 -16.406 -17.375 1 98.44 115 THR B N 1
ATOM 2519 C CA . THR B 1 115 ? -7.656 -15.57 -17.594 1 98.44 115 THR B CA 1
ATOM 2520 C C . THR B 1 115 ? -8.883 -16.156 -16.906 1 98.44 115 THR B C 1
ATOM 2522 O O . THR B 1 115 ? -9.617 -15.453 -16.219 1 98.44 115 THR B O 1
ATOM 2525 N N . GLU B 1 116 ? -9.039 -17.438 -17.078 1 98.62 116 GLU B N 1
ATOM 2526 C CA . GLU B 1 116 ? -10.148 -18.141 -16.438 1 98.62 116 GLU B CA 1
ATOM 2527 C C . GLU B 1 116 ? -10.086 -18.031 -14.922 1 98.62 116 GLU B C 1
ATOM 2529 O O . GLU B 1 116 ? -11.078 -17.672 -14.273 1 98.62 116 GLU B O 1
ATOM 2534 N N . ALA B 1 117 ? -8.961 -18.281 -14.336 1 98.75 117 ALA B N 1
ATOM 2535 C CA . ALA B 1 117 ? -8.773 -18.234 -12.883 1 98.75 117 ALA B CA 1
ATOM 2536 C C . ALA B 1 117 ? -8.953 -16.812 -12.359 1 98.75 117 ALA B C 1
ATOM 2538 O O . ALA B 1 117 ? -9.602 -16.594 -11.328 1 98.75 117 ALA B O 1
ATOM 2539 N N . LEU B 1 118 ? -8.398 -15.875 -13.062 1 98.75 118 LEU B N 1
ATOM 2540 C CA . LEU B 1 118 ? -8.414 -14.484 -12.625 1 98.75 118 LEU B CA 1
ATOM 2541 C C . LEU B 1 118 ? -9.836 -13.93 -12.617 1 98.75 118 LEU B C 1
ATOM 2543 O O . LEU B 1 118 ? -10.211 -13.172 -11.719 1 98.75 118 LEU B O 1
ATOM 2547 N N . ARG B 1 119 ? -10.672 -14.266 -13.555 1 98.69 119 ARG B N 1
ATOM 2548 C CA . ARG B 1 119 ? -12.062 -13.828 -13.57 1 98.69 119 ARG B CA 1
ATOM 2549 C C . ARG B 1 119 ? -12.781 -14.242 -12.289 1 98.69 119 ARG B C 1
ATOM 2551 O O . ARG B 1 119 ? -13.484 -13.438 -11.672 1 98.69 119 ARG B O 1
ATOM 2558 N N . LYS B 1 120 ? -12.586 -15.453 -11.945 1 98.69 120 LYS B N 1
ATOM 2559 C CA . LYS B 1 120 ? -13.219 -15.945 -10.719 1 98.69 120 LYS B CA 1
ATOM 2560 C C . LYS B 1 120 ? -12.641 -15.25 -9.492 1 98.69 120 LYS B C 1
ATOM 2562 O O . LYS B 1 120 ? -13.375 -14.867 -8.578 1 98.69 120 LYS B O 1
ATOM 2567 N N . ALA B 1 121 ? -11.297 -15.141 -9.438 1 98.75 121 ALA B N 1
ATOM 2568 C CA . ALA B 1 121 ? -10.641 -14.516 -8.297 1 98.75 121 ALA B CA 1
ATOM 2569 C C . ALA B 1 121 ? -11.102 -13.07 -8.125 1 98.75 121 ALA B C 1
ATOM 2571 O O . ALA B 1 121 ? -11.25 -12.586 -7 1 98.75 121 ALA B O 1
ATOM 2572 N N . ILE B 1 122 ? -11.305 -12.391 -9.195 1 98.75 122 ILE B N 1
ATOM 2573 C CA . ILE B 1 122 ? -11.773 -11.008 -9.164 1 98.75 122 ILE B CA 1
ATOM 2574 C C . ILE B 1 122 ? -13.172 -10.945 -8.57 1 98.75 122 ILE B C 1
ATOM 2576 O O . ILE B 1 122 ? -13.484 -10.055 -7.781 1 98.75 122 ILE B O 1
ATOM 2580 N N . GLN B 1 123 ? -14 -11.891 -8.945 1 98.38 123 GLN B N 1
ATOM 2581 C CA . GLN B 1 123 ? -15.328 -11.961 -8.352 1 98.38 123 GLN B CA 1
ATOM 2582 C C . GLN B 1 123 ? -15.242 -12.109 -6.832 1 98.38 123 GLN B C 1
ATOM 2584 O O . GLN B 1 123 ? -16.031 -11.492 -6.102 1 98.38 123 GLN B O 1
ATOM 2589 N N . VAL B 1 124 ? -14.359 -12.852 -6.414 1 97.81 124 VAL B N 1
ATOM 2590 C CA . VAL B 1 124 ? -14.156 -13.055 -4.984 1 97.81 124 VAL B CA 1
ATOM 2591 C C . VAL B 1 124 ? -13.688 -11.758 -4.332 1 97.81 124 VAL B C 1
ATOM 2593 O O . VAL B 1 124 ? -14.242 -11.328 -3.316 1 97.81 124 VAL B O 1
ATOM 2596 N N . ALA B 1 125 ? -12.672 -11.102 -4.91 1 98.31 125 ALA B N 1
ATOM 2597 C CA . ALA B 1 125 ? -12.102 -9.867 -4.363 1 98.31 125 ALA B CA 1
ATOM 2598 C C . ALA B 1 125 ? -13.164 -8.773 -4.27 1 98.31 125 ALA B C 1
ATOM 2600 O O . ALA B 1 125 ? -13.281 -8.102 -3.24 1 98.31 125 ALA B O 1
ATOM 2601 N N . PHE B 1 126 ? -14.023 -8.609 -5.289 1 98.5 126 PHE B N 1
ATOM 2602 C CA . PHE B 1 126 ? -15.023 -7.559 -5.352 1 98.5 126 PHE B CA 1
ATOM 2603 C C . PHE B 1 126 ? -16.266 -7.953 -4.566 1 98.5 126 PHE B C 1
ATOM 2605 O O . PHE B 1 126 ? -16.922 -7.102 -3.953 1 98.5 126 PHE B O 1
ATOM 2612 N N . GLY B 1 127 ? -16.594 -9.195 -4.582 1 97.25 127 GLY B N 1
ATOM 2613 C CA . GLY B 1 127 ? -17.828 -9.648 -3.951 1 97.25 127 GLY B CA 1
ATOM 2614 C C . GLY B 1 127 ? -17.656 -9.969 -2.479 1 97.25 127 GLY B C 1
ATOM 2615 O O . GLY B 1 127 ? -18.172 -9.25 -1.619 1 97.25 127 GLY B O 1
ATOM 2616 N N . GLU B 1 128 ? -16.875 -10.992 -2.223 1 95.44 128 GLU B N 1
ATOM 2617 C CA . GLU B 1 128 ? -16.719 -11.484 -0.858 1 95.44 128 GLU B CA 1
ATOM 2618 C C . GLU B 1 128 ? -15.898 -10.508 -0.01 1 95.44 128 GLU B C 1
ATOM 2620 O O . GLU B 1 128 ? -16.219 -10.289 1.16 1 95.44 128 GLU B O 1
ATOM 2625 N N . PHE B 1 129 ? -14.875 -9.922 -0.595 1 96.56 129 PHE B N 1
ATOM 2626 C CA . PHE B 1 129 ? -13.984 -9.07 0.181 1 96.56 129 PHE B CA 1
ATOM 2627 C C . PHE B 1 129 ? -14.344 -7.602 -0.007 1 96.56 129 PHE B C 1
ATOM 2629 O O . PHE B 1 129 ? -13.758 -6.723 0.628 1 96.56 129 PHE B O 1
ATOM 2636 N N . GLN B 1 130 ? -15.195 -7.285 -0.909 1 97.31 130 GLN B N 1
ATOM 2637 C CA . GLN B 1 130 ? -15.812 -5.973 -1.074 1 97.31 130 GLN B CA 1
ATOM 2638 C C . GLN B 1 130 ? -14.758 -4.898 -1.326 1 97.31 130 GLN B C 1
ATOM 2640 O O . GLN B 1 130 ? -14.812 -3.814 -0.743 1 97.31 130 GLN B O 1
ATOM 2645 N N . LEU B 1 131 ? -13.75 -5.25 -2.096 1 98.38 131 LEU B N 1
ATOM 2646 C CA . LEU B 1 131 ? -12.766 -4.262 -2.527 1 98.38 131 LEU B CA 1
ATOM 2647 C C . LEU B 1 131 ? -13.328 -3.387 -3.643 1 98.38 131 LEU B C 1
ATOM 2649 O O . LEU B 1 131 ? -14.297 -3.766 -4.305 1 98.38 131 LEU B O 1
ATOM 2653 N N . HIS B 1 132 ? -12.727 -2.178 -3.799 1 98.38 132 HIS B N 1
ATOM 2654 C CA . HIS B 1 132 ? -13.164 -1.183 -4.773 1 98.38 132 HIS B CA 1
ATOM 2655 C C . HIS B 1 132 ? -12.242 -1.148 -5.98 1 98.38 132 HIS B C 1
ATOM 2657 O O . HIS B 1 132 ? -12.688 -0.895 -7.102 1 98.38 132 HIS B O 1
ATOM 2663 N N . ARG B 1 133 ? -11.031 -1.436 -5.75 1 98.56 133 ARG B N 1
ATOM 2664 C CA . ARG B 1 133 ? -10 -1.163 -6.75 1 98.56 133 ARG B CA 1
ATOM 2665 C C . ARG B 1 133 ? -8.914 -2.232 -6.727 1 98.56 133 ARG B C 1
ATOM 2667 O O . ARG B 1 133 ? -8.391 -2.566 -5.664 1 98.56 133 ARG B O 1
ATOM 2674 N N . ILE B 1 134 ? -8.633 -2.854 -7.887 1 98.88 134 ILE B N 1
ATOM 2675 C CA . ILE B 1 134 ? -7.547 -3.818 -8.047 1 98.88 134 ILE B CA 1
ATOM 2676 C C . ILE B 1 134 ? -6.477 -3.246 -8.969 1 98.88 134 ILE B C 1
ATOM 2678 O O . ILE B 1 134 ? -6.762 -2.906 -10.125 1 98.88 134 ILE B O 1
ATOM 2682 N N . GLU B 1 135 ? -5.289 -3.148 -8.469 1 98.75 135 GLU B N 1
ATOM 2683 C CA . GLU B 1 135 ? -4.152 -2.668 -9.258 1 98.75 135 GLU B CA 1
ATOM 2684 C C . GLU B 1 135 ? -3.24 -3.82 -9.664 1 98.75 135 GLU B C 1
ATOM 2686 O O . GLU B 1 135 ? -2.955 -4.711 -8.859 1 98.75 135 GLU B O 1
ATOM 2691 N N . ALA B 1 136 ? -2.824 -3.805 -10.898 1 98.69 136 ALA B N 1
ATOM 2692 C CA . ALA B 1 136 ? -1.916 -4.824 -11.414 1 98.69 136 ALA B CA 1
ATOM 2693 C C . ALA B 1 136 ? -0.676 -4.191 -12.039 1 98.69 136 ALA B C 1
ATOM 2695 O O . ALA B 1 136 ? -0.698 -3.787 -13.203 1 98.69 136 ALA B O 1
ATOM 2696 N N . PRO B 1 137 ? 0.353 -4.082 -11.273 1 98.25 137 PRO B N 1
ATOM 2697 C CA . PRO B 1 137 ? 1.613 -3.654 -11.883 1 98.25 137 PRO B CA 1
ATOM 2698 C C . PRO B 1 137 ? 2.229 -4.723 -12.781 1 98.25 137 PRO B C 1
ATOM 2700 O O . PRO B 1 137 ? 2.445 -5.855 -12.344 1 98.25 137 PRO B O 1
ATOM 2703 N N . ILE B 1 138 ? 2.52 -4.336 -14.016 1 98.12 138 ILE B N 1
ATOM 2704 C CA . ILE B 1 138 ? 3.064 -5.277 -14.984 1 98.12 138 ILE B CA 1
ATOM 2705 C C . ILE B 1 138 ? 4.254 -4.645 -15.711 1 98.12 138 ILE B C 1
ATOM 2707 O O . ILE B 1 138 ? 4.176 -3.5 -16.156 1 98.12 138 ILE B O 1
ATOM 2711 N N . MET B 1 139 ? 5.316 -5.387 -15.758 1 97.19 139 MET B N 1
ATOM 2712 C CA . MET B 1 139 ? 6.445 -4.891 -16.547 1 97.19 139 MET B CA 1
ATOM 2713 C C . MET B 1 139 ? 6.059 -4.723 -18 1 97.19 139 MET B C 1
ATOM 2715 O O . MET B 1 139 ? 5.383 -5.582 -18.578 1 97.19 139 MET B O 1
ATOM 2719 N N . PRO B 1 140 ? 6.52 -3.658 -18.625 1 97.06 140 PRO B N 1
ATOM 2720 C CA . PRO B 1 140 ? 6.121 -3.371 -20 1 97.06 140 PRO B CA 1
ATOM 2721 C C . PRO B 1 140 ? 6.461 -4.508 -20.969 1 97.06 140 PRO B C 1
ATOM 2723 O O . PRO B 1 140 ? 5.738 -4.734 -21.938 1 97.06 140 PRO B O 1
ATOM 2726 N N . ARG B 1 141 ? 7.461 -5.238 -20.688 1 95.75 141 ARG B N 1
ATOM 2727 C CA . ARG B 1 141 ? 7.906 -6.285 -21.594 1 95.75 141 ARG B CA 1
ATOM 2728 C C . ARG B 1 141 ? 7.105 -7.566 -21.391 1 95.75 141 ARG B C 1
ATOM 2730 O O . ARG B 1 141 ? 7.223 -8.508 -22.188 1 95.75 141 ARG B O 1
ATOM 2737 N N . ASN B 1 142 ? 6.348 -7.633 -20.344 1 95.12 142 ASN B N 1
ATOM 2738 C CA . ASN B 1 142 ? 5.539 -8.82 -20.078 1 95.12 142 ASN B CA 1
ATOM 2739 C C . ASN B 1 142 ? 4.242 -8.805 -20.875 1 95.12 142 ASN B C 1
ATOM 2741 O O . ASN B 1 142 ? 3.16 -8.641 -20.312 1 95.12 142 ASN B O 1
ATOM 2745 N N . LEU B 1 143 ? 4.359 -9.086 -22.094 1 95.81 143 LEU B N 1
ATOM 2746 C CA . LEU B 1 143 ? 3.246 -8.977 -23.031 1 95.81 143 LEU B CA 1
ATOM 2747 C C . LEU B 1 143 ? 2.15 -9.984 -22.688 1 95.81 143 LEU B C 1
ATOM 2749 O O . LEU B 1 143 ? 0.965 -9.703 -22.875 1 95.81 143 LEU B O 1
ATOM 2753 N N . ALA B 1 144 ? 2.568 -11.141 -22.219 1 94.75 144 ALA B N 1
ATOM 2754 C CA . ALA B 1 144 ? 1.604 -12.172 -21.828 1 94.75 144 ALA B CA 1
ATOM 2755 C C . ALA B 1 144 ? 0.673 -11.672 -20.734 1 94.75 144 ALA B C 1
ATOM 2757 O O . ALA B 1 144 ? -0.547 -11.828 -20.828 1 94.75 144 ALA B O 1
ATOM 2758 N N . SER B 1 145 ? 1.2 -11.094 -19.719 1 96.94 145 SER B N 1
ATOM 2759 C CA . SER B 1 145 ? 0.39 -10.562 -18.625 1 96.94 145 SER B CA 1
ATOM 2760 C C . SER B 1 145 ? -0.474 -9.398 -19.109 1 96.94 145 SER B C 1
ATOM 2762 O O . SER B 1 145 ? -1.617 -9.25 -18.672 1 96.94 145 SER B O 1
ATOM 2764 N N . ILE B 1 146 ? 0.043 -8.578 -19.969 1 97.75 146 ILE B N 1
ATOM 2765 C CA . ILE B 1 146 ? -0.709 -7.453 -20.516 1 97.75 146 ILE B CA 1
ATOM 2766 C C . ILE B 1 146 ? -1.938 -7.973 -21.266 1 97.75 146 ILE B C 1
ATOM 2768 O O . ILE B 1 146 ? -3.033 -7.422 -21.125 1 97.75 146 ILE B O 1
ATOM 2772 N N . GLN B 1 147 ? -1.727 -8.984 -22 1 97.38 147 GLN B N 1
ATOM 2773 C CA . GLN B 1 147 ? -2.846 -9.578 -22.734 1 97.38 147 GLN B CA 1
ATOM 2774 C C . GLN B 1 147 ? -3.924 -10.078 -21.766 1 97.38 147 GLN B C 1
ATOM 2776 O O . GLN B 1 147 ? -5.117 -9.898 -22.031 1 97.38 147 GLN B O 1
ATOM 2781 N N . VAL B 1 148 ? -3.561 -10.688 -20.672 1 98 148 VAL B N 1
ATOM 2782 C CA . VAL B 1 148 ? -4.5 -11.219 -19.688 1 98 148 VAL B CA 1
ATOM 2783 C C . VAL B 1 148 ? -5.359 -10.086 -19.125 1 98 148 VAL B C 1
ATOM 2785 O O . VAL B 1 148 ? -6.59 -10.164 -19.156 1 98 148 VAL B O 1
ATOM 2788 N N . VAL B 1 149 ? -4.738 -9.016 -18.688 1 98.38 149 VAL B N 1
ATOM 2789 C CA . VAL B 1 149 ? -5.48 -7.961 -18 1 98.38 149 VAL B CA 1
ATOM 2790 C C . VAL B 1 149 ? -6.324 -7.188 -19.016 1 98.38 149 VAL B C 1
ATOM 2792 O O . VAL B 1 149 ? -7.426 -6.734 -18.703 1 98.38 149 VAL B O 1
ATOM 2795 N N . THR B 1 150 ? -5.816 -7.023 -20.203 1 98.06 150 THR B N 1
ATOM 2796 C CA . THR B 1 150 ? -6.594 -6.348 -21.234 1 98.06 150 THR B CA 1
ATOM 2797 C C . THR B 1 150 ? -7.848 -7.148 -21.578 1 98.06 150 THR B C 1
ATOM 2799 O O . THR B 1 150 ? -8.938 -6.582 -21.719 1 98.06 150 THR B O 1
ATOM 2802 N N . LYS B 1 151 ? -7.699 -8.445 -21.703 1 97.62 151 LYS B N 1
ATOM 2803 C CA . LYS B 1 151 ? -8.828 -9.32 -22 1 97.62 151 LYS B CA 1
ATOM 2804 C C . LYS B 1 151 ? -9.898 -9.219 -20.922 1 97.62 151 LYS B C 1
ATOM 2806 O O . LYS B 1 151 ? -11.094 -9.336 -21.203 1 97.62 151 LYS B O 1
ATOM 2811 N N . ILE B 1 152 ? -9.492 -9.078 -19.75 1 98 152 ILE B N 1
ATOM 2812 C CA . ILE B 1 152 ? -10.406 -9.078 -18.609 1 98 152 ILE B CA 1
ATOM 2813 C C . ILE B 1 152 ? -11.086 -7.719 -18.5 1 98 152 ILE B C 1
ATOM 2815 O O . ILE B 1 152 ? -12.188 -7.613 -17.953 1 98 152 ILE B O 1
ATOM 2819 N N . GLY B 1 153 ? -10.414 -6.59 -18.922 1 98.31 153 GLY B N 1
ATOM 2820 C CA . GLY B 1 153 ? -11.039 -5.281 -18.891 1 98.31 153 GLY B CA 1
ATOM 2821 C C . GLY B 1 153 ? -10.312 -4.289 -18 1 98.31 153 GLY B C 1
ATOM 2822 O O . GLY B 1 153 ? -10.867 -3.244 -17.641 1 98.31 153 GLY B O 1
ATOM 2823 N N . PHE B 1 154 ? -9.117 -4.652 -17.609 1 98.81 154 PHE B N 1
ATOM 2824 C CA . PHE B 1 154 ? -8.32 -3.672 -16.891 1 98.81 154 PHE B CA 1
ATOM 2825 C C . PHE B 1 154 ? -8.016 -2.463 -17.766 1 98.81 154 PHE B C 1
ATOM 2827 O O . PHE B 1 154 ? -7.836 -2.598 -18.969 1 98.81 154 PHE B O 1
ATOM 2834 N N . GLN B 1 155 ? -7.941 -1.31 -17.094 1 98.56 155 GLN B N 1
ATOM 2835 C CA . GLN B 1 155 ? -7.625 -0.069 -17.797 1 98.56 155 GLN B CA 1
ATOM 2836 C C . GLN B 1 155 ? -6.207 0.395 -17.469 1 98.56 155 GLN B C 1
ATOM 2838 O O . GLN B 1 155 ? -5.75 0.274 -16.344 1 98.56 155 GLN B O 1
ATOM 2843 N N . TYR B 1 156 ? -5.574 0.912 -18.484 1 98.5 156 TYR B N 1
ATOM 2844 C CA . TYR B 1 156 ? -4.215 1.424 -18.359 1 98.5 156 TYR B CA 1
ATOM 2845 C C . TYR B 1 156 ? -4.211 2.803 -17.703 1 98.5 156 TYR B C 1
ATOM 2847 O O . TYR B 1 156 ? -4.957 3.693 -18.109 1 98.5 156 TYR B O 1
ATOM 2855 N N . GLU B 1 157 ? -3.297 2.984 -16.672 1 98.31 157 GLU B N 1
ATOM 2856 C CA . GLU B 1 157 ? -3.289 4.266 -15.984 1 98.31 157 GLU B CA 1
ATOM 2857 C C . GLU B 1 157 ? -1.919 4.934 -16.062 1 98.31 157 GLU B C 1
ATOM 2859 O O . GLU B 1 157 ? -1.698 5.992 -15.477 1 98.31 157 GLU B O 1
ATOM 2864 N N . GLY B 1 158 ? -1.016 4.32 -16.672 1 97.69 158 GLY B N 1
ATOM 2865 C CA . GLY B 1 158 ? 0.295 4.93 -16.828 1 97.69 158 GLY B CA 1
ATOM 2866 C C . GLY B 1 158 ? 1.43 4.039 -16.359 1 97.69 158 GLY B C 1
ATOM 2867 O O . GLY B 1 158 ? 1.224 2.854 -16.094 1 97.69 158 GLY B O 1
ATOM 2868 N N . VAL B 1 159 ? 2.609 4.633 -16.375 1 98.25 159 VAL B N 1
ATOM 2869 C CA . VAL B 1 159 ? 3.814 3.908 -15.984 1 98.25 159 VAL B CA 1
ATOM 2870 C C . VAL B 1 159 ? 4.352 4.469 -14.672 1 98.25 159 VAL B C 1
ATOM 2872 O O . VAL B 1 159 ? 4.395 5.684 -14.477 1 98.25 159 VAL B O 1
ATOM 2875 N N . SER B 1 160 ? 4.625 3.607 -13.781 1 98.38 160 SER B N 1
ATOM 2876 C CA . SER B 1 160 ? 5.379 3.959 -12.578 1 98.38 160 SER B CA 1
ATOM 2877 C C . SER B 1 160 ? 6.859 3.629 -12.742 1 98.38 160 SER B C 1
ATOM 2879 O O . SER B 1 160 ? 7.227 2.459 -12.867 1 98.38 160 SER B O 1
ATOM 2881 N N . ARG B 1 161 ? 7.66 4.637 -12.688 1 98 161 ARG B N 1
ATOM 2882 C CA . ARG B 1 161 ? 9.094 4.461 -12.898 1 98 161 ARG B CA 1
ATOM 2883 C C . ARG B 1 161 ? 9.75 3.818 -11.68 1 98 161 ARG B C 1
ATOM 2885 O O . ARG B 1 161 ? 9.461 4.191 -10.539 1 98 161 ARG B O 1
ATOM 2892 N N . LYS B 1 162 ? 10.641 2.77 -11.953 1 98.25 162 LYS B N 1
ATOM 2893 C CA . LYS B 1 162 ? 11.445 2.119 -10.922 1 98.25 162 LYS B CA 1
ATOM 2894 C C . LYS B 1 162 ? 10.586 1.71 -9.734 1 98.25 162 LYS B C 1
ATOM 2896 O O . LYS B 1 162 ? 10.953 1.962 -8.578 1 98.25 162 LYS B O 1
ATOM 2901 N N . MET B 1 163 ? 9.469 1.121 -9.984 1 97.94 163 MET B N 1
ATOM 2902 C CA . MET B 1 163 ? 8.461 0.842 -8.961 1 97.94 163 MET B CA 1
ATOM 2903 C C . MET B 1 163 ? 8.875 -0.352 -8.109 1 97.94 163 MET B C 1
ATOM 2905 O O . MET B 1 163 ? 8.734 -0.321 -6.887 1 97.94 163 MET B O 1
ATOM 2909 N N . LEU B 1 164 ? 9.375 -1.375 -8.727 1 97.5 164 LEU B N 1
ATOM 2910 C CA . LEU B 1 164 ? 9.68 -2.619 -8.023 1 97.5 164 LEU B CA 1
ATOM 2911 C C . LEU B 1 164 ? 11.094 -3.086 -8.336 1 97.5 164 LEU B C 1
ATOM 2913 O O . LEU B 1 164 ? 11.555 -2.975 -9.477 1 97.5 164 LEU B O 1
ATOM 2917 N N . MET B 1 165 ? 11.711 -3.715 -7.332 1 95.38 165 MET B N 1
ATOM 2918 C CA . MET B 1 165 ? 13.023 -4.324 -7.516 1 95.38 165 MET B CA 1
ATOM 2919 C C . MET B 1 165 ? 12.891 -5.75 -8.047 1 95.38 165 MET B C 1
ATOM 2921 O O . MET B 1 165 ? 12.359 -6.625 -7.359 1 95.38 165 MET B O 1
ATOM 2925 N N . VAL B 1 166 ? 13.328 -5.945 -9.242 1 93.5 166 VAL B N 1
ATOM 2926 C CA . VAL B 1 166 ? 13.305 -7.262 -9.875 1 93.5 166 VAL B CA 1
ATOM 2927 C C . VAL B 1 166 ? 14.734 -7.75 -10.117 1 93.5 166 VAL B C 1
ATOM 2929 O O . VAL B 1 166 ? 15.453 -7.199 -10.953 1 93.5 166 VAL B O 1
ATOM 2932 N N . ASN B 1 167 ? 15.07 -8.75 -9.32 1 88.62 167 ASN B N 1
ATOM 2933 C CA . ASN B 1 167 ? 16.406 -9.328 -9.438 1 88.62 167 ASN B CA 1
ATOM 2934 C C . ASN B 1 167 ? 17.484 -8.266 -9.297 1 88.62 167 ASN B C 1
ATOM 2936 O O . ASN B 1 167 ? 18.391 -8.188 -10.125 1 88.62 167 ASN B O 1
ATOM 2940 N N . GLY B 1 168 ? 17.297 -7.395 -8.422 1 89.69 168 GLY B N 1
ATOM 2941 C CA . GLY B 1 168 ? 18.312 -6.418 -8.055 1 89.69 168 GLY B CA 1
ATOM 2942 C C . GLY B 1 168 ? 18.203 -5.129 -8.852 1 89.69 168 GLY B C 1
ATOM 2943 O O . GLY B 1 168 ? 19 -4.207 -8.648 1 89.69 168 GLY B O 1
ATOM 2944 N N . VAL B 1 169 ? 17.281 -5.074 -9.797 1 93.88 169 VAL B N 1
ATOM 2945 C CA . VAL B 1 169 ? 17.141 -3.9 -10.648 1 93.88 169 VAL B CA 1
ATOM 2946 C C . VAL B 1 169 ? 15.773 -3.26 -10.414 1 93.88 169 VAL B C 1
ATOM 2948 O O . VAL B 1 169 ? 14.75 -3.951 -10.375 1 93.88 169 VAL B O 1
ATOM 2951 N N . TRP B 1 170 ? 15.805 -1.971 -10.164 1 96.44 170 TRP B N 1
ATOM 2952 C CA . TRP B 1 170 ? 14.539 -1.251 -10.109 1 96.44 170 TRP B CA 1
ATOM 2953 C C . TRP B 1 170 ? 13.906 -1.148 -11.5 1 96.44 170 TRP B C 1
ATOM 2955 O O . TRP B 1 170 ? 14.5 -0.565 -12.414 1 96.44 170 TRP B O 1
ATOM 2965 N N . GLU B 1 171 ? 12.719 -1.677 -11.625 1 97.19 171 GLU B N 1
ATOM 2966 C CA . GLU B 1 171 ? 12.086 -1.759 -12.938 1 97.19 171 GLU B CA 1
ATOM 2967 C C . GLU B 1 171 ? 10.812 -0.919 -12.992 1 97.19 171 GLU B C 1
ATOM 2969 O O . GLU B 1 171 ? 10.078 -0.83 -12 1 97.19 171 GLU B O 1
ATOM 2974 N N . ASP B 1 172 ? 10.625 -0.396 -14.203 1 98.12 172 ASP B N 1
ATOM 2975 C CA . ASP B 1 172 ? 9.359 0.28 -14.477 1 98.12 172 ASP B CA 1
ATOM 2976 C C . ASP B 1 172 ? 8.211 -0.721 -14.562 1 98.12 172 ASP B C 1
ATOM 2978 O O . ASP B 1 172 ? 8.391 -1.846 -15.031 1 98.12 172 ASP B O 1
ATOM 2982 N N . HIS B 1 173 ? 7.051 -0.296 -14.141 1 98.31 173 HIS B N 1
ATOM 2983 C CA . HIS B 1 173 ? 5.848 -1.112 -14.273 1 98.31 173 HIS B CA 1
ATOM 2984 C C . HIS B 1 173 ? 4.676 -0.286 -14.789 1 98.31 173 HIS B C 1
ATOM 2986 O O . HIS B 1 173 ? 4.5 0.867 -14.391 1 98.31 173 HIS B O 1
ATOM 2992 N N . MET B 1 174 ? 3.992 -0.86 -15.711 1 98.44 174 MET B N 1
ATOM 2993 C CA . MET B 1 174 ? 2.707 -0.309 -16.125 1 98.44 174 MET B CA 1
ATOM 2994 C C . MET B 1 174 ? 1.634 -0.57 -15.078 1 98.44 174 MET B C 1
ATOM 2996 O O . MET B 1 174 ? 1.577 -1.656 -14.5 1 98.44 174 MET B O 1
ATOM 3000 N N . ARG B 1 175 ? 0.833 0.402 -14.875 1 98.19 175 ARG B N 1
ATOM 3001 C CA . ARG B 1 175 ? -0.26 0.267 -13.922 1 98.19 175 ARG B CA 1
ATOM 3002 C C . ARG B 1 175 ? -1.573 -0.049 -14.633 1 98.19 175 ARG B C 1
ATOM 3004 O O . ARG B 1 175 ? -2.098 0.781 -15.375 1 98.19 175 ARG B O 1
ATOM 3011 N N . TRP B 1 176 ? -2.064 -1.22 -14.414 1 98.75 176 TRP B N 1
ATOM 3012 C CA . TRP B 1 176 ? -3.375 -1.656 -14.891 1 98.75 176 TRP B CA 1
ATOM 3013 C C . TRP B 1 176 ? -4.363 -1.763 -13.734 1 98.75 176 TRP B C 1
ATOM 3015 O O . TRP B 1 176 ? -4.012 -2.24 -12.648 1 98.75 176 TRP B O 1
ATOM 3025 N N . VAL B 1 177 ? -5.586 -1.279 -14 1 98.81 177 VAL B N 1
ATOM 3026 C CA . VAL B 1 177 ? -6.512 -1.199 -12.875 1 98.81 177 VAL B CA 1
ATOM 3027 C C . VAL B 1 177 ? -7.883 -1.729 -13.297 1 98.81 177 VAL B C 1
ATOM 3029 O O . VAL B 1 177 ? -8.305 -1.538 -14.438 1 98.81 177 VAL B O 1
ATOM 3032 N N . LEU B 1 178 ? -8.523 -2.365 -12.422 1 98.81 178 LEU B N 1
ATOM 3033 C CA . LEU B 1 178 ? -9.922 -2.768 -12.547 1 98.81 178 LEU B CA 1
ATOM 3034 C C . LEU B 1 178 ? -10.742 -2.248 -11.375 1 98.81 178 LEU B C 1
ATOM 3036 O O . LEU B 1 178 ? -10.375 -2.445 -10.219 1 98.81 178 LEU B O 1
ATOM 3040 N N . LEU B 1 179 ? -11.812 -1.534 -11.617 1 98.69 179 LEU B N 1
ATOM 3041 C CA . LEU B 1 179 ? -12.695 -0.983 -10.594 1 98.69 179 LEU B CA 1
ATOM 3042 C C . LEU B 1 179 ? -13.961 -1.823 -10.461 1 98.69 179 LEU B C 1
ATOM 3044 O O . LEU B 1 179 ? -14.461 -2.365 -11.445 1 98.69 179 LEU B O 1
ATOM 3048 N N . ASN B 1 180 ? -14.406 -1.846 -9.242 1 97.06 180 ASN B N 1
ATOM 3049 C CA . ASN B 1 180 ? -15.656 -2.543 -8.984 1 97.06 180 ASN B CA 1
ATOM 3050 C C . ASN B 1 180 ? -16.859 -1.711 -9.406 1 97.06 180 ASN B C 1
ATOM 3052 O O . ASN B 1 180 ? -17.484 -1.048 -8.586 1 97.06 180 ASN B O 1
ATOM 3056 N N . GLU B 1 181 ? -17.125 -1.544 -10.641 1 88.44 181 GLU B N 1
ATOM 3057 C CA . GLU B 1 181 ? -18.25 -0.763 -11.164 1 88.44 181 GLU B CA 1
ATOM 3058 C C . GLU B 1 181 ? -19.281 -1.661 -11.828 1 88.44 181 GLU B C 1
ATOM 3060 O O . GLU B 1 181 ? -18.953 -2.742 -12.32 1 88.44 181 GLU B O 1
#

InterPro domains:
  IPR000182 GNAT domain [PF13302] (9-155)
  IPR000182 GNAT domain [PS51186] (24-176)
  IPR016181 Acyl-CoA N-acyltransferase [SSF55729] (1-179)
  IPR051531 N-acetyltransferase [PTHR43792] (4-180)

Secondary structure (DSSP, 8-state):
---EEE-SSEEEE---GGGHHHHHHHHHHTHHHHHTTS----GGGGSHHHHHHHHHHHHHHHHTTS-EEEEEEETTEEEEEEEEEEEEEEETTTT-EEEEEEEE-GGGTTSSHHHHHHHHHHHIIIIIS--SEEEEEE-TT-HHHHHHHHHHT-EEEEEEEEEEEETTEEEEEEEEEEE--/---EEE-SSEEEE---GGGHHHHHHHHHHTHHHHHTTS----GGGGSHHHHHHHHHHHHHHHHTTS-EEEEEEETTEEEEEEEEEEEEEEE-TT--EEEEEEEE-GGGTTSSHHHHHHHHHHHIIIIIS--SEEEEEE-TT-HHHHHHHHHHT-EEEEEEEEEEEETTEEEEEEEEEEE--

Nearest PDB structures (foldseek):
  3igr-assembly1_A  TM=9.563E-01  e=1.488E-19  Aliivibrio fischeri ES114
  6c37-assembly1_A  TM=9.286E-01  e=5.520E-16  Mycolicibacterium smegmatis MC2 155
  2fck-assembly1_A-2  TM=8.645E-01  e=9.858E-15  Vibrio cholerae O1 biovar El Tor str. N16961
  3fbu-assembly2_A  TM=8.282E-01  e=7.672E-13  Bacillus anthracis str. Sterne
  7kx2-assembly1_B  TM=7.949E-01  e=3.145E-12  Vibrio cholerae O1 biovar El Tor str. N16961

Foldseek 3Di:
DWDWDDFPWKIWTLDALVCLVQVLVQCVQCVVVCLQFDADDDPCCNDSVNSNVVSHVVVVCVVVLAKDKIWMDTPVDPSHTFKMWMWHRQDDDPQLETEIDMDGHPVCPPPCRCLRVVLRVVCCSCPVSVGFKYKYWAAPVPVSVVVSLVVNPWDWDAKDFLPDQRHNGRGITTITMDGPD/DWDWDDFPWKIWTQDALVCLVQVLVQCVQCVVVCLQFDADDDPCCNDSVNSNVVSHVVVVCVVVLAKDKIWMDTPVDPSHTFKMWMWHRQDDDPQLETEIDMDGHPVCPPVCRCLRVVLRVVCCSCPVSVGFKYKYWAAPVPVSVVVSLVVNPWDWDAKDFLPDQRHNGRGITTITMDGPD

pLDDT: mean 96.27, std 3.72, range [69.31, 98.88]

Solvent-accessible surface area (backbone atoms only — not comparable to full-atom values): 19246 Å² total; per-residue (Å²): 134,76,52,74,43,79,60,96,61,35,34,37,26,42,69,52,44,90,44,17,62,46,53,47,50,42,49,61,79,30,44,75,72,49,50,83,77,31,59,72,72,59,76,63,62,78,33,58,68,43,36,26,52,48,28,47,49,50,47,53,34,34,75,68,60,37,34,48,62,32,38,28,22,47,64,98,37,89,75,47,60,46,32,37,41,31,37,33,72,41,38,65,85,50,46,23,27,30,38,44,48,71,52,65,36,77,91,57,62,94,68,56,55,64,54,56,51,47,56,55,51,48,48,43,43,42,60,79,64,57,34,43,37,40,32,34,70,37,45,79,84,44,54,71,60,51,51,45,41,51,74,74,59,39,43,82,38,43,52,40,75,53,43,37,37,42,62,88,37,66,34,51,23,30,38,29,35,41,66,72,121,134,76,53,74,44,78,59,98,62,35,34,37,27,42,70,52,47,90,44,18,62,45,52,47,51,43,48,60,80,29,46,75,73,49,50,82,76,30,58,72,72,58,75,61,61,78,32,59,66,43,34,26,53,49,29,49,49,49,48,54,36,34,75,69,60,37,35,48,60,31,37,28,22,46,64,98,37,88,77,47,60,47,32,37,42,33,36,34,73,42,38,66,84,50,45,23,28,29,36,44,48,71,52,65,37,78,90,56,63,93,67,56,54,64,51,57,51,47,56,56,51,48,49,42,44,42,58,79,65,57,34,44,35,40,33,33,69,38,46,78,84,43,55,70,61,50,51,42,41,52,73,75,60,38,41,82,38,42,52,41,75,53,46,36,37,42,62,88,36,66,33,51,24,31,36,30,35,40,66,71,120

Radius of gyration: 22.28 Å; Cα contacts (8 Å, |Δi|>4): 672; chains: 2; bounding box: 37×65×49 Å